Protein AF-A0A366QPW4-F1 (afdb_monomer_lite)

Sequence (186 aa):
MENMDILLQHPFNLAENKNEKSDTNKAWAERYKTITDGQLNIHTTPLPDGTIDPDCWSAFVPEDRDDVWRRGEQSVHPNARSKWVLANEDDVTTWFQVEIVAPVFSKFRRFGSVHHLGKSPPDRGGVIVDSRIRWGTRTIAIGEFKRNIFKPKTWIGKRLYKDKEQQRLSREIRGQEIFFVVCTVC

pLDDT: mean 80.57, std 11.76, range [36.94, 92.62]

Structure (mmCIF, N/CA/C/O backbone):
data_AF-A0A366QPW4-F1
#
_entry.id   AF-A0A366QPW4-F1
#
loop_
_atom_site.group_PDB
_atom_site.id
_atom_site.type_symbol
_atom_site.label_atom_id
_atom_site.label_alt_id
_atom_site.label_comp_id
_atom_site.label_asym_id
_atom_site.label_entity_id
_atom_site.label_seq_id
_atom_site.pdbx_PDB_ins_code
_atom_site.Cartn_x
_atom_site.Cartn_y
_atom_site.Cartn_z
_atom_site.occupancy
_atom_site.B_iso_or_equiv
_atom_site.auth_seq_id
_atom_site.auth_comp_id
_atom_site.auth_asym_id
_atom_site.auth_atom_id
_atom_site.pdbx_PDB_model_num
ATOM 1 N N . MET A 1 1 ? 29.515 5.378 -11.827 1.00 41.59 1 MET A N 1
ATOM 2 C CA . MET A 1 1 ? 28.310 5.756 -11.065 1.00 41.59 1 MET A CA 1
ATOM 3 C C . MET A 1 1 ? 27.491 4.496 -10.925 1.00 41.59 1 MET A C 1
ATOM 5 O O . MET A 1 1 ? 27.041 3.989 -11.945 1.00 41.59 1 MET A O 1
ATOM 9 N N . GLU A 1 2 ? 27.407 3.929 -9.722 1.00 46.88 2 GLU A N 1
ATOM 10 C CA . GLU A 1 2 ? 26.425 2.875 -9.455 1.00 46.88 2 GLU A CA 1
ATOM 11 C C . GLU A 1 2 ? 25.047 3.456 -9.756 1.00 46.88 2 GLU A C 1
ATOM 13 O O . GLU A 1 2 ? 24.658 4.483 -9.200 1.00 46.88 2 GLU A O 1
ATOM 18 N N . ASN A 1 3 ? 24.361 2.862 -10.725 1.00 57.59 3 ASN A N 1
ATOM 19 C CA . ASN A 1 3 ? 23.019 3.272 -11.086 1.00 57.59 3 ASN A CA 1
ATOM 20 C C . ASN A 1 3 ? 22.109 2.772 -9.959 1.00 57.59 3 ASN A C 1
ATOM 22 O O . ASN A 1 3 ? 21.818 1.580 -9.884 1.00 57.59 3 ASN A O 1
ATOM 26 N N . MET A 1 4 ? 21.776 3.654 -9.018 1.00 66.00 4 MET A N 1
ATOM 27 C CA . MET A 1 4 ? 20.947 3.330 -7.860 1.00 66.00 4 MET A CA 1
ATOM 28 C C . MET A 1 4 ? 19.602 2.770 -8.339 1.00 66.00 4 MET A C 1
ATOM 30 O O . MET A 1 4 ? 18.944 3.400 -9.170 1.00 66.00 4 MET A O 1
ATOM 34 N N . ASP A 1 5 ? 19.202 1.590 -7.848 1.00 82.12 5 ASP A N 1
ATOM 35 C CA . ASP A 1 5 ? 17.932 0.968 -8.245 1.00 82.12 5 ASP A CA 1
ATOM 36 C C . ASP A 1 5 ? 16.782 1.937 -7.952 1.00 82.12 5 ASP A C 1
ATOM 38 O O . ASP A 1 5 ? 16.665 2.476 -6.851 1.00 82.12 5 ASP A O 1
ATOM 42 N N . ILE A 1 6 ? 15.937 2.177 -8.952 1.00 87.88 6 ILE A N 1
ATOM 43 C CA . ILE A 1 6 ? 14.825 3.127 -8.864 1.00 87.88 6 ILE A CA 1
ATOM 44 C C . ILE A 1 6 ? 13.793 2.681 -7.822 1.00 87.88 6 ILE A C 1
ATOM 46 O O . ILE A 1 6 ? 13.034 3.507 -7.332 1.00 87.88 6 ILE A O 1
ATOM 50 N N . LEU A 1 7 ? 13.780 1.392 -7.455 1.00 85.69 7 LEU A N 1
ATOM 51 C CA . LEU A 1 7 ? 12.940 0.882 -6.368 1.00 85.69 7 LEU A CA 1
ATOM 52 C C . LEU A 1 7 ? 13.360 1.399 -4.985 1.00 85.69 7 LEU A C 1
ATOM 54 O O . LEU A 1 7 ? 12.575 1.315 -4.047 1.00 85.69 7 LEU A O 1
ATOM 58 N N . LEU A 1 8 ? 14.578 1.932 -4.853 1.00 83.62 8 LEU A N 1
ATOM 59 C CA . LEU A 1 8 ? 15.086 2.555 -3.626 1.00 83.62 8 LEU A CA 1
ATOM 60 C C . LEU A 1 8 ? 14.897 4.080 -3.630 1.00 83.62 8 LEU A C 1
ATOM 62 O O . LEU A 1 8 ? 15.435 4.776 -2.773 1.00 83.62 8 LEU A O 1
ATOM 66 N N . GLN A 1 9 ? 14.169 4.610 -4.613 1.00 84.94 9 GLN A N 1
ATOM 67 C CA . GLN A 1 9 ? 13.926 6.036 -4.784 1.00 84.94 9 GLN A CA 1
ATOM 68 C C . GLN A 1 9 ? 12.459 6.370 -4.521 1.00 84.94 9 GLN A C 1
ATOM 70 O O . GLN A 1 9 ? 11.580 5.508 -4.528 1.00 84.94 9 GLN A O 1
ATOM 75 N N . HIS A 1 10 ? 12.188 7.656 -4.311 1.00 84.56 10 HIS A N 1
ATOM 76 C CA . HIS A 1 10 ? 10.819 8.153 -4.315 1.00 84.56 10 HIS A CA 1
ATOM 77 C C . HIS A 1 10 ? 10.161 7.965 -5.697 1.00 84.56 10 HIS A C 1
ATOM 79 O O . HIS A 1 10 ? 10.869 7.873 -6.706 1.00 84.56 10 HIS A O 1
ATOM 85 N N . PRO A 1 11 ? 8.813 7.945 -5.753 1.00 88.31 11 PRO A N 1
ATOM 86 C CA . PRO A 1 11 ? 8.050 7.980 -6.999 1.00 88.31 11 PRO A CA 1
ATOM 87 C C . PRO A 1 11 ? 8.609 8.989 -8.004 1.00 88.31 11 PRO A C 1
ATOM 89 O O . PRO A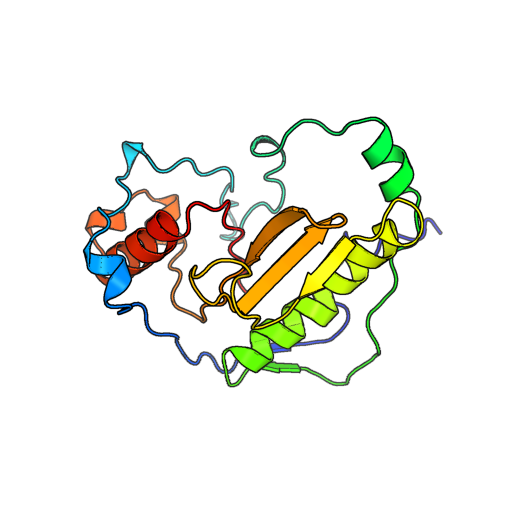 1 11 ? 9.009 10.092 -7.628 1.00 88.31 11 PRO A O 1
ATOM 92 N N . PHE A 1 12 ? 8.626 8.613 -9.284 1.00 90.94 12 PHE A N 1
ATOM 93 C CA . PHE A 1 12 ? 9.305 9.387 -10.323 1.00 90.94 12 PHE A CA 1
ATOM 94 C C . PHE A 1 12 ? 8.607 10.720 -10.599 1.00 90.94 12 PHE A C 1
ATOM 96 O O . PHE A 1 12 ? 9.263 11.732 -10.841 1.00 90.94 12 PHE A O 1
ATOM 103 N N . ASN A 1 13 ? 7.274 10.729 -10.545 1.00 92.12 13 ASN A N 1
ATOM 104 C CA . ASN A 1 13 ? 6.475 11.928 -10.754 1.00 92.12 13 ASN A CA 1
ATOM 105 C C . ASN A 1 13 ? 5.885 12.460 -9.439 1.00 92.12 13 ASN A C 1
ATOM 107 O O . ASN A 1 13 ? 5.443 11.699 -8.577 1.00 92.12 13 ASN A O 1
ATOM 111 N N . LEU A 1 14 ? 5.792 13.791 -9.328 1.00 90.69 14 LEU A N 1
ATOM 112 C CA . LEU A 1 14 ? 5.162 14.467 -8.189 1.00 90.69 14 LEU A CA 1
ATOM 113 C C . LEU A 1 14 ? 3.676 14.109 -8.069 1.00 90.69 14 LEU A C 1
ATOM 115 O O . LEU A 1 14 ? 2.982 13.965 -9.079 1.00 90.69 14 LEU A O 1
ATOM 119 N N . ALA A 1 15 ? 3.168 14.055 -6.839 1.00 90.25 15 ALA A N 1
ATOM 120 C CA . ALA A 1 15 ? 1.758 13.828 -6.552 1.00 90.25 15 ALA A CA 1
ATOM 121 C C . ALA A 1 15 ? 1.187 14.919 -5.638 1.00 90.25 15 ALA A C 1
ATOM 123 O O . ALA A 1 15 ? 1.787 15.287 -4.635 1.00 90.25 15 ALA A O 1
ATOM 124 N N . GLU A 1 16 ? 0.009 15.430 -5.990 1.00 90.75 16 GLU A N 1
ATOM 125 C CA . GLU A 1 16 ? -0.757 16.393 -5.202 1.00 90.75 16 GLU A CA 1
ATOM 126 C C . GLU A 1 16 ? -2.002 15.698 -4.631 1.00 90.75 16 GLU A C 1
ATOM 128 O O . GLU A 1 16 ? -2.954 15.408 -5.364 1.00 90.75 16 GLU A O 1
ATOM 133 N N . ASN A 1 17 ? -2.012 15.424 -3.323 1.00 85.94 17 ASN A N 1
ATOM 134 C CA . ASN A 1 17 ? -3.162 14.830 -2.639 1.00 85.94 17 ASN A CA 1
ATOM 135 C C . ASN A 1 17 ? -4.197 15.906 -2.281 1.00 85.94 17 ASN A C 1
ATOM 137 O O . ASN A 1 17 ? -3.908 16.838 -1.533 1.00 85.94 17 ASN A O 1
ATOM 141 N N . LYS A 1 18 ? -5.434 15.765 -2.777 1.00 86.94 18 LYS A N 1
ATOM 142 C CA . LYS A 1 18 ? -6.536 16.694 -2.459 1.00 86.94 18 LYS A CA 1
ATOM 143 C C . LYS A 1 18 ? -7.162 16.488 -1.076 1.00 86.94 18 LYS A C 1
ATOM 145 O O . LYS A 1 18 ? -8.110 17.183 -0.743 1.00 86.94 18 LYS A O 1
ATOM 150 N N . ASN A 1 19 ? -6.640 15.565 -0.268 1.00 82.44 19 ASN A N 1
ATOM 151 C CA . ASN A 1 19 ? -7.078 15.290 1.107 1.00 82.44 19 ASN A CA 1
ATOM 152 C C . ASN A 1 19 ? -8.536 14.819 1.265 1.00 82.44 19 ASN A C 1
ATOM 154 O O . ASN A 1 19 ? -9.023 14.688 2.386 1.00 82.44 19 ASN A O 1
ATOM 158 N N . GLU A 1 20 ? -9.211 14.482 0.165 1.00 82.88 20 GLU A N 1
ATOM 159 C CA . GLU A 1 20 ? -10.533 13.854 0.190 1.00 82.88 20 GLU A CA 1
ATOM 160 C C . GLU A 1 20 ? -10.472 12.488 0.882 1.00 82.88 20 GLU A C 1
ATOM 162 O O . GLU A 1 20 ? -9.500 11.737 0.732 1.00 82.88 20 GLU A O 1
ATOM 167 N N . LYS A 1 21 ? -11.511 12.158 1.647 1.00 84.81 21 LYS A N 1
ATOM 168 C CA . LYS A 1 21 ? -11.521 10.997 2.538 1.00 84.81 21 LYS A CA 1
ATOM 169 C C . LYS A 1 21 ? -12.495 9.926 2.061 1.00 84.81 21 LYS A C 1
ATOM 171 O O . LYS A 1 21 ? -13.649 10.217 1.765 1.00 84.81 21 LYS A O 1
ATOM 176 N N . SER A 1 22 ? -12.030 8.682 2.047 1.00 84.06 22 SER A N 1
ATOM 177 C CA . SER A 1 22 ? -12.860 7.509 1.769 1.00 84.06 22 SER A CA 1
ATOM 178 C C . SER A 1 22 ? -13.757 7.142 2.948 1.00 84.06 22 SER A C 1
ATOM 180 O O . SER A 1 22 ? -13.412 7.394 4.102 1.00 84.06 22 SER A O 1
ATOM 182 N N . ASP A 1 23 ? -14.867 6.461 2.666 1.00 82.12 23 ASP A N 1
ATOM 183 C CA . ASP A 1 23 ? -15.733 5.868 3.692 1.00 82.12 23 ASP A CA 1
ATOM 184 C C . ASP A 1 23 ? -15.353 4.399 3.983 1.00 82.12 23 ASP A C 1
ATOM 186 O O . ASP A 1 23 ? -14.738 3.711 3.156 1.00 82.12 23 ASP A O 1
ATOM 190 N N . THR A 1 24 ? -15.734 3.919 5.169 1.00 80.56 24 THR A N 1
ATOM 191 C CA . THR A 1 24 ? -15.504 2.555 5.679 1.00 80.56 24 THR A CA 1
ATOM 192 C C . THR A 1 24 ? -16.777 1.908 6.249 1.00 80.56 24 THR A C 1
ATOM 194 O O . THR A 1 24 ? -16.807 1.297 7.317 1.00 80.56 24 THR A O 1
ATOM 197 N N . ASN A 1 25 ? -17.900 2.076 5.568 1.00 80.25 25 ASN A N 1
ATOM 198 C CA . ASN A 1 25 ? -19.211 1.592 6.006 1.00 80.25 25 ASN A CA 1
ATOM 199 C C . ASN A 1 25 ? -19.727 0.417 5.166 1.00 80.25 25 ASN A C 1
ATOM 201 O O . ASN A 1 25 ? -20.938 0.257 5.006 1.00 80.25 25 ASN A O 1
ATOM 205 N N . LYS A 1 26 ? -18.836 -0.420 4.619 1.00 82.44 26 LYS A N 1
ATOM 206 C CA . LYS A 1 26 ? -19.273 -1.548 3.788 1.00 82.44 26 LYS A CA 1
ATOM 207 C C . LYS A 1 26 ? -20.137 -2.511 4.613 1.00 82.44 26 LYS A C 1
ATOM 209 O O . LYS A 1 26 ? -19.643 -3.152 5.536 1.00 82.44 26 LYS A O 1
ATOM 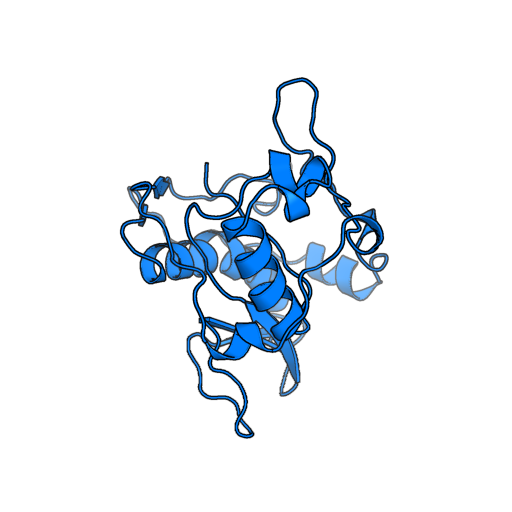214 N N . ALA A 1 27 ? -21.408 -2.669 4.237 1.00 85.25 27 ALA A N 1
ATOM 215 C CA . ALA A 1 27 ? -22.376 -3.486 4.981 1.00 85.25 27 ALA A CA 1
ATOM 216 C C . ALA A 1 27 ? -21.912 -4.941 5.183 1.00 85.25 27 ALA A C 1
ATOM 218 O O . ALA A 1 27 ? -22.101 -5.529 6.245 1.00 85.25 27 ALA A O 1
ATOM 219 N N . TRP A 1 28 ? -21.226 -5.520 4.191 1.00 83.69 28 TRP A N 1
ATOM 220 C CA . TRP A 1 28 ? -20.687 -6.876 4.309 1.00 83.69 28 TRP A CA 1
ATOM 221 C C . TRP A 1 28 ? -19.633 -7.004 5.417 1.00 83.69 28 TRP A C 1
ATOM 223 O O . TRP A 1 28 ? -19.449 -8.099 5.948 1.00 83.69 28 TRP A O 1
ATOM 233 N N . ALA A 1 29 ? -18.944 -5.916 5.777 1.00 86.62 29 ALA A N 1
ATOM 234 C CA . ALA A 1 29 ? -17.878 -5.926 6.770 1.00 86.62 29 ALA A CA 1
ATOM 235 C C . ALA A 1 29 ? -18.416 -6.005 8.207 1.00 86.62 29 ALA A C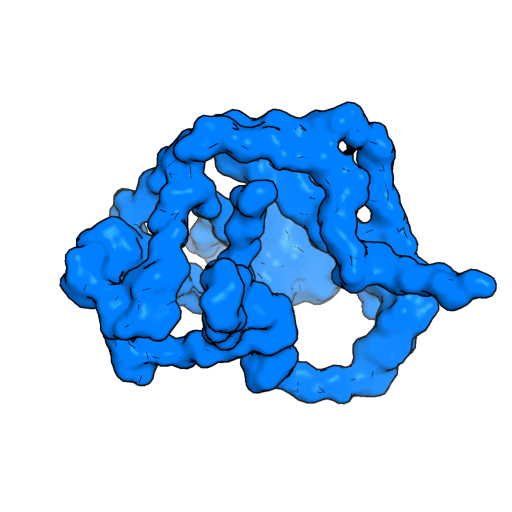 1
ATOM 237 O O . ALA A 1 29 ? -17.694 -6.411 9.116 1.00 86.62 29 ALA A O 1
ATOM 238 N N . GLU A 1 30 ? -19.694 -5.683 8.431 1.00 87.56 30 GLU A N 1
ATOM 239 C CA . GLU A 1 30 ? -20.304 -5.674 9.767 1.00 87.56 30 GLU A CA 1
ATOM 240 C C . GLU A 1 30 ? -20.322 -7.051 10.437 1.00 87.56 30 GLU A C 1
ATOM 242 O O . GLU A 1 30 ? -20.255 -7.137 11.663 1.00 87.56 30 GLU A O 1
ATOM 247 N N . ARG A 1 31 ? -20.336 -8.130 9.642 1.00 88.44 31 ARG A N 1
ATOM 248 C CA . ARG A 1 31 ? -20.279 -9.512 10.143 1.00 88.44 31 ARG A CA 1
ATOM 249 C C . ARG A 1 31 ? -18.926 -9.883 10.759 1.00 88.44 31 ARG A C 1
ATOM 251 O O . ARG A 1 31 ? -18.836 -10.875 11.480 1.00 88.44 31 ARG A O 1
ATOM 258 N N . TYR A 1 32 ? -17.867 -9.126 10.467 1.00 89.69 32 TYR A N 1
ATOM 259 C CA . TYR A 1 32 ? -16.525 -9.401 10.973 1.00 89.69 32 TYR A CA 1
ATOM 260 C C . TYR A 1 32 ? -16.278 -8.687 12.302 1.00 89.69 32 TYR A C 1
ATOM 262 O O . TYR A 1 32 ? -16.679 -7.546 12.522 1.00 89.69 32 TYR A O 1
ATOM 270 N N . LYS A 1 33 ? -15.562 -9.362 13.207 1.00 91.44 33 LYS A N 1
ATOM 271 C CA . LYS A 1 33 ? -15.127 -8.766 14.474 1.00 91.44 33 LYS A CA 1
ATOM 272 C C . LYS A 1 33 ? -13.955 -7.819 14.234 1.00 91.44 33 LYS A C 1
ATOM 274 O O . LYS A 1 33 ? -13.018 -8.169 13.521 1.00 91.44 33 LYS A O 1
ATOM 279 N N . THR A 1 34 ? -13.976 -6.668 14.899 1.00 90.62 34 THR A N 1
ATOM 280 C CA . THR A 1 34 ? -12.840 -5.738 14.974 1.00 90.62 34 THR A CA 1
ATOM 281 C C . THR A 1 34 ? -11.552 -6.485 15.357 1.00 90.62 34 THR A C 1
ATOM 283 O O . THR A 1 34 ? -11.593 -7.389 16.197 1.00 90.62 34 THR A O 1
ATOM 286 N N . ILE A 1 35 ? -10.419 -6.125 14.747 1.00 89.31 35 ILE A N 1
ATOM 287 C CA . ILE A 1 35 ? -9.100 -6.654 15.135 1.00 89.31 35 ILE A CA 1
ATOM 288 C C . ILE A 1 35 ? -8.765 -6.139 16.538 1.00 89.31 35 ILE A C 1
ATOM 290 O O . ILE A 1 35 ? -8.856 -4.939 16.797 1.00 89.31 35 ILE A O 1
ATOM 294 N N . THR A 1 36 ? -8.414 -7.037 17.458 1.00 87.69 36 THR A N 1
ATOM 295 C CA . THR A 1 36 ? -8.050 -6.640 18.824 1.00 87.69 36 THR A CA 1
ATOM 296 C C . THR A 1 36 ? -6.582 -6.231 18.913 1.00 87.69 36 THR A C 1
ATOM 298 O O . THR A 1 36 ? -5.754 -6.652 18.109 1.00 87.69 36 THR A O 1
ATOM 301 N N . ASP A 1 37 ? -6.233 -5.455 19.938 1.00 83.94 37 ASP A N 1
ATOM 302 C CA . ASP A 1 37 ? -4.856 -4.991 20.164 1.00 83.94 37 ASP A CA 1
ATOM 303 C C . ASP A 1 37 ? -3.849 -6.153 20.309 1.00 83.94 37 ASP A C 1
ATOM 305 O O . ASP A 1 37 ? -2.698 -6.049 19.880 1.00 83.94 37 ASP A O 1
ATOM 309 N N . GLY A 1 38 ? -4.291 -7.286 20.871 1.00 83.00 38 GLY A N 1
ATOM 310 C CA . GLY A 1 38 ? -3.489 -8.510 20.989 1.00 83.00 38 GLY A CA 1
ATOM 311 C C . GLY A 1 38 ? -3.323 -9.288 19.678 1.00 83.00 38 GLY A C 1
ATOM 312 O O . GLY A 1 38 ? -2.414 -10.099 19.572 1.00 83.00 38 GLY A O 1
ATOM 313 N N . GLN A 1 39 ? -4.177 -9.041 18.681 1.00 85.62 39 GLN A N 1
ATOM 314 C CA . GLN A 1 39 ? -4.074 -9.629 17.338 1.00 85.62 39 GLN A CA 1
ATOM 315 C C . GLN A 1 39 ? -3.230 -8.774 16.388 1.00 85.62 39 GLN A C 1
ATOM 317 O O . GLN A 1 39 ? -2.868 -9.232 15.308 1.00 85.62 39 GLN A O 1
ATOM 322 N N . LEU A 1 40 ? -2.948 -7.525 16.763 1.00 82.75 40 LEU A N 1
ATOM 323 C CA . LEU A 1 40 ? -2.239 -6.588 15.912 1.00 82.75 40 LEU A CA 1
ATOM 324 C C . LEU A 1 40 ? -0.721 -6.786 16.032 1.00 82.75 40 LEU A C 1
ATOM 326 O O . LEU A 1 40 ? -0.102 -6.396 17.030 1.00 82.75 40 LEU A O 1
ATOM 330 N N . ASN A 1 41 ? -0.133 -7.361 14.985 1.00 80.12 41 ASN A N 1
ATOM 331 C CA . ASN A 1 41 ? 1.312 -7.463 14.798 1.00 80.12 41 ASN A CA 1
ATOM 332 C C . ASN A 1 41 ? 1.773 -6.328 13.884 1.00 80.12 41 ASN A C 1
ATOM 334 O O . ASN A 1 41 ? 1.326 -6.219 12.746 1.00 80.12 41 ASN A O 1
ATOM 338 N N . ILE A 1 42 ? 2.626 -5.453 14.413 1.00 79.00 42 ILE A N 1
ATOM 339 C CA . ILE A 1 42 ? 3.098 -4.248 13.729 1.00 79.00 42 ILE A CA 1
ATOM 340 C C . ILE A 1 42 ? 4.594 -4.408 13.528 1.00 79.00 42 ILE A C 1
ATOM 342 O O . ILE A 1 42 ? 5.325 -4.544 14.504 1.00 79.00 42 ILE A O 1
ATOM 346 N N . HIS A 1 43 ? 5.021 -4.398 12.269 1.00 77.69 43 HIS A N 1
ATOM 347 C CA . HIS A 1 43 ? 6.424 -4.550 11.874 1.00 77.69 43 HIS A CA 1
ATOM 348 C C . HIS A 1 43 ? 7.055 -3.230 11.412 1.00 77.69 43 HIS A C 1
ATOM 350 O O . HIS A 1 43 ? 8.210 -3.209 11.013 1.00 77.69 43 HIS A O 1
ATOM 356 N N . THR A 1 44 ? 6.299 -2.131 11.464 1.00 74.62 44 THR A N 1
ATOM 357 C CA . THR A 1 44 ? 6.770 -0.778 11.155 1.00 74.62 44 THR A CA 1
ATOM 358 C C . THR A 1 44 ? 7.175 -0.056 12.433 1.00 74.62 44 THR A C 1
ATOM 360 O O . THR A 1 44 ? 6.370 0.029 13.370 1.00 74.62 44 THR A O 1
ATOM 363 N N . THR A 1 45 ? 8.371 0.525 12.449 1.00 74.75 45 THR A N 1
ATOM 364 C CA . THR A 1 45 ? 8.891 1.259 13.608 1.00 74.75 45 THR A CA 1
ATOM 365 C C . THR A 1 45 ? 8.760 2.765 13.374 1.00 74.75 45 THR A C 1
ATOM 367 O O . THR A 1 45 ? 9.276 3.263 12.378 1.00 74.75 45 THR A O 1
ATOM 370 N N . PRO A 1 46 ? 8.078 3.533 14.241 1.00 77.00 46 PRO A N 1
ATOM 371 C CA . PRO A 1 46 ? 8.132 4.988 14.160 1.00 77.00 46 PRO A CA 1
ATOM 372 C C . PRO A 1 46 ? 9.529 5.481 14.565 1.00 77.00 46 PRO A C 1
ATOM 374 O O . PRO A 1 46 ? 10.049 5.091 15.613 1.00 77.00 46 PRO A O 1
ATOM 377 N N . LEU A 1 47 ? 10.117 6.355 13.756 1.00 79.94 47 LEU A N 1
ATOM 378 C CA . LEU A 1 47 ? 11.390 7.007 14.037 1.00 79.94 47 LEU A CA 1
ATOM 379 C C . LEU A 1 47 ? 11.191 8.233 14.954 1.00 79.94 47 LEU A C 1
ATOM 381 O O . LEU A 1 47 ? 10.082 8.775 15.040 1.00 79.94 47 LEU A O 1
ATOM 385 N N . PRO A 1 48 ? 12.240 8.691 15.671 1.00 78.38 48 PRO A N 1
ATOM 386 C CA . PRO A 1 48 ? 12.135 9.806 16.620 1.00 78.38 48 PRO A CA 1
ATOM 387 C C . PRO A 1 48 ? 11.659 11.132 16.010 1.00 78.38 48 PRO A C 1
ATOM 389 O O . PRO A 1 48 ? 11.070 11.952 16.711 1.00 78.38 48 PRO A O 1
ATOM 392 N N . ASP A 1 49 ? 11.894 11.340 14.715 1.00 80.81 49 ASP A N 1
ATOM 393 C CA . ASP A 1 49 ? 11.448 12.511 13.950 1.00 80.81 49 ASP A CA 1
ATOM 394 C C . ASP A 1 49 ? 9.969 12.434 13.518 1.00 80.81 49 ASP A C 1
ATOM 396 O O . ASP A 1 49 ? 9.445 13.360 12.899 1.00 80.81 49 ASP A O 1
ATOM 400 N N . GLY A 1 50 ? 9.274 11.348 13.870 1.00 68.19 50 GLY A N 1
ATOM 401 C CA . GLY A 1 50 ? 7.878 11.105 13.524 1.00 68.19 50 GLY A CA 1
ATOM 402 C C . GLY A 1 50 ? 7.670 10.447 12.160 1.00 68.19 50 GLY A C 1
ATOM 403 O O . GLY A 1 50 ? 6.516 10.202 11.797 1.00 68.19 50 GLY A O 1
ATOM 404 N N . THR A 1 51 ? 8.741 10.138 11.424 1.00 73.19 51 THR A N 1
ATOM 405 C CA . THR A 1 51 ? 8.668 9.315 10.211 1.00 73.19 51 THR A CA 1
ATOM 406 C C . THR A 1 51 ? 8.491 7.835 10.564 1.00 73.19 51 THR A C 1
ATOM 408 O O . THR A 1 51 ? 8.535 7.442 11.732 1.00 73.19 51 THR A O 1
ATOM 411 N N . ILE A 1 52 ? 8.197 7.001 9.568 1.00 71.00 52 ILE A N 1
ATOM 412 C CA . ILE A 1 52 ? 8.071 5.550 9.740 1.00 71.00 52 ILE A CA 1
ATOM 413 C C . ILE A 1 52 ? 9.269 4.911 9.051 1.00 71.00 52 ILE A C 1
ATOM 415 O O . ILE A 1 52 ? 9.534 5.223 7.892 1.00 71.00 52 ILE A O 1
ATOM 419 N N . ASP A 1 53 ? 9.962 4.026 9.762 1.00 72.12 53 ASP A N 1
ATOM 420 C CA . ASP A 1 53 ? 11.030 3.207 9.205 1.00 72.12 53 ASP A CA 1
ATOM 421 C C . ASP A 1 53 ? 10.473 2.375 8.035 1.00 72.12 53 ASP A C 1
ATOM 423 O O . ASP A 1 53 ? 9.526 1.600 8.240 1.00 72.12 53 ASP A O 1
ATOM 427 N N . PRO A 1 54 ? 10.990 2.563 6.806 1.00 61.94 54 PRO A N 1
ATOM 428 C CA . PRO A 1 54 ? 10.533 1.817 5.642 1.00 61.94 54 PRO A CA 1
ATOM 429 C C . PRO A 1 54 ? 10.938 0.337 5.693 1.00 61.94 54 PRO A C 1
ATOM 431 O O . PRO A 1 54 ? 10.347 -0.471 4.973 1.00 61.94 54 PRO A O 1
ATOM 434 N N . ASP A 1 55 ? 11.915 -0.037 6.525 1.00 64.38 55 ASP A N 1
ATOM 435 C CA . ASP A 1 55 ? 12.362 -1.418 6.658 1.00 64.38 55 ASP A CA 1
ATOM 436 C C . ASP A 1 55 ? 11.426 -2.216 7.580 1.00 64.38 55 ASP A C 1
ATOM 438 O O . ASP A 1 55 ? 11.495 -2.180 8.810 1.00 64.38 55 ASP A O 1
ATOM 442 N N . CYS A 1 56 ? 10.528 -2.976 6.955 1.00 65.12 56 CYS A N 1
ATOM 443 C CA . CYS A 1 56 ? 9.675 -3.954 7.623 1.00 65.12 56 CYS A CA 1
ATOM 444 C C . CYS A 1 56 ? 9.919 -5.384 7.107 1.00 65.12 56 CYS A C 1
ATOM 446 O O . CYS A 1 56 ? 9.017 -6.228 7.153 1.00 65.12 56 CYS A O 1
ATOM 448 N N . TRP A 1 57 ? 11.146 -5.689 6.656 1.00 68.38 57 TRP A N 1
ATOM 449 C CA . TRP A 1 57 ? 11.478 -6.969 6.006 1.00 68.38 57 TRP A CA 1
ATOM 450 C C . TRP A 1 57 ? 11.248 -8.189 6.902 1.00 68.38 57 TRP A C 1
ATOM 452 O O . TRP A 1 57 ? 10.962 -9.273 6.402 1.00 68.38 57 TRP A O 1
ATOM 462 N N . SER A 1 58 ? 11.278 -8.011 8.228 1.00 72.38 58 SER A N 1
ATOM 463 C CA . SER A 1 58 ? 11.009 -9.084 9.201 1.00 72.38 58 SER A CA 1
ATOM 464 C C . SER A 1 58 ? 9.616 -9.718 9.087 1.00 72.38 58 SER A C 1
ATOM 466 O O . SER A 1 58 ? 9.408 -10.818 9.596 1.00 72.38 58 SER A O 1
ATOM 468 N N . ALA A 1 59 ? 8.656 -9.037 8.451 1.00 74.12 59 ALA A N 1
ATOM 469 C CA . ALA A 1 59 ? 7.315 -9.568 8.212 1.00 74.12 59 ALA A CA 1
ATOM 470 C C . ALA A 1 59 ? 7.252 -10.542 7.024 1.00 74.12 59 ALA A C 1
ATOM 472 O O . ALA A 1 59 ? 6.276 -11.282 6.889 1.00 74.12 59 ALA A O 1
ATOM 473 N N . PHE A 1 60 ? 8.259 -10.518 6.149 1.00 76.69 60 PHE A N 1
ATOM 474 C CA . PHE A 1 60 ? 8.289 -11.299 4.921 1.00 76.69 60 PHE A CA 1
ATOM 475 C C . PHE A 1 60 ? 9.118 -12.571 5.093 1.00 76.69 60 PHE A C 1
ATOM 477 O O . PHE A 1 60 ? 9.960 -12.692 5.984 1.00 76.69 60 PHE A O 1
ATOM 484 N N . VAL A 1 61 ? 8.859 -13.550 4.225 1.00 81.31 61 VAL A N 1
ATOM 485 C CA . VAL A 1 61 ? 9.732 -14.720 4.121 1.00 81.31 61 VAL A CA 1
ATOM 486 C C . VAL A 1 61 ? 11.132 -14.272 3.681 1.00 81.31 61 VAL A C 1
ATOM 488 O O . VAL A 1 61 ? 11.231 -13.323 2.899 1.00 81.31 61 VAL A O 1
ATOM 491 N N . PRO A 1 62 ? 12.207 -14.924 4.165 1.00 83.00 62 PRO A N 1
ATOM 492 C CA . PRO A 1 62 ? 13.549 -14.640 3.683 1.00 83.00 62 PRO A CA 1
ATOM 493 C C . PRO A 1 62 ? 13.623 -14.798 2.170 1.00 83.00 62 PRO A C 1
ATOM 495 O O . PRO A 1 62 ? 12.980 -15.682 1.602 1.00 83.00 62 PRO A O 1
ATOM 498 N N . GLU A 1 63 ? 14.440 -13.959 1.550 1.00 81.31 63 GLU A N 1
ATOM 499 C CA . GLU A 1 63 ? 14.670 -14.005 0.114 1.00 81.31 63 GLU A CA 1
ATOM 500 C C . GLU A 1 63 ? 15.203 -15.374 -0.316 1.00 81.31 63 GLU A C 1
ATOM 502 O O . GLU A 1 63 ? 16.071 -15.963 0.342 1.00 81.31 63 GLU A O 1
ATOM 507 N N . ASP A 1 64 ? 14.707 -15.861 -1.447 1.00 85.38 64 ASP A N 1
ATOM 508 C CA . ASP A 1 64 ? 15.200 -17.082 -2.064 1.00 85.38 64 ASP A CA 1
ATOM 509 C C . ASP A 1 64 ? 16.166 -16.793 -3.229 1.00 85.38 64 ASP A C 1
ATOM 511 O O . ASP A 1 64 ? 16.572 -15.659 -3.502 1.00 85.38 64 ASP A O 1
ATOM 515 N N . ARG A 1 65 ? 16.610 -17.855 -3.912 1.00 84.81 65 ARG A N 1
ATOM 516 C CA . ARG A 1 65 ? 17.536 -17.726 -5.047 1.00 84.81 65 ARG A CA 1
ATOM 517 C C . ARG A 1 65 ? 16.900 -17.050 -6.261 1.00 84.81 65 ARG A C 1
ATOM 519 O O . ARG A 1 65 ? 17.621 -16.383 -7.003 1.00 84.81 65 ARG A O 1
ATOM 526 N N . ASP A 1 66 ? 15.598 -17.217 -6.469 1.00 82.69 66 ASP A N 1
ATOM 527 C CA . ASP A 1 66 ? 14.900 -16.597 -7.591 1.00 82.69 66 ASP A CA 1
ATOM 528 C C . ASP A 1 66 ? 14.807 -15.079 -7.385 1.00 82.69 66 ASP A C 1
ATOM 530 O O . ASP A 1 66 ? 14.918 -14.314 -8.347 1.00 82.69 66 ASP A O 1
ATOM 534 N N . ASP A 1 67 ? 14.666 -14.624 -6.138 1.00 84.31 67 ASP A N 1
ATOM 535 C CA . ASP A 1 67 ? 14.642 -13.197 -5.801 1.00 84.31 67 ASP A CA 1
ATOM 536 C C . ASP A 1 67 ? 15.952 -12.495 -6.166 1.00 84.31 67 ASP A C 1
ATOM 538 O O . ASP A 1 67 ? 15.927 -11.391 -6.716 1.00 84.31 67 ASP A O 1
ATOM 542 N N . VAL A 1 68 ? 17.098 -13.157 -5.968 1.00 83.56 68 VAL A N 1
ATOM 543 C CA . VAL A 1 68 ? 18.414 -12.637 -6.386 1.00 83.56 68 VAL A CA 1
ATOM 544 C C . VAL A 1 68 ? 18.446 -12.377 -7.892 1.00 83.56 68 VAL A C 1
ATOM 546 O O . VAL A 1 68 ? 18.952 -11.345 -8.338 1.00 83.56 68 VAL A O 1
ATOM 549 N N . TRP A 1 69 ? 17.889 -13.292 -8.689 1.00 84.12 69 TRP A N 1
ATOM 550 C CA . TRP A 1 69 ? 17.870 -13.159 -10.146 1.00 84.12 69 TRP A CA 1
ATOM 551 C C . TRP A 1 69 ? 16.938 -12.031 -10.585 1.00 84.12 69 TRP A C 1
ATOM 553 O O . TRP A 1 69 ? 17.309 -11.227 -11.438 1.00 84.12 69 TRP A O 1
ATOM 563 N N . ARG A 1 70 ? 15.765 -11.911 -9.952 1.00 83.69 70 ARG A N 1
ATOM 564 C CA . ARG A 1 70 ? 14.814 -10.820 -10.215 1.00 83.69 70 ARG A CA 1
ATOM 565 C C . ARG A 1 70 ? 15.382 -9.461 -9.824 1.00 83.69 70 ARG A C 1
ATOM 567 O O . ARG A 1 70 ? 15.189 -8.499 -10.559 1.00 83.69 70 ARG A O 1
ATOM 574 N N . ARG A 1 71 ? 16.117 -9.351 -8.712 1.00 80.69 71 ARG A N 1
ATOM 575 C CA . ARG A 1 71 ? 16.769 -8.088 -8.320 1.00 80.69 71 ARG A CA 1
ATOM 576 C C . ARG A 1 71 ? 17.764 -7.596 -9.364 1.00 80.69 71 ARG A C 1
ATOM 578 O O . ARG A 1 71 ? 17.835 -6.388 -9.574 1.00 80.69 71 ARG A O 1
ATOM 585 N N . GLY A 1 72 ? 18.464 -8.512 -10.034 1.00 83.69 72 GLY A N 1
ATOM 586 C CA . GLY A 1 72 ? 19.378 -8.195 -11.133 1.00 83.69 72 GLY A CA 1
ATOM 587 C C . GLY A 1 72 ? 18.695 -7.681 -12.406 1.00 83.69 72 GLY A C 1
ATOM 588 O O . GLY A 1 72 ? 19.373 -7.136 -13.275 1.00 83.69 72 GLY A O 1
ATOM 589 N N . GLU A 1 73 ? 17.373 -7.821 -12.531 1.00 87.75 73 GLU A N 1
ATOM 590 C CA . GLU A 1 73 ? 16.629 -7.293 -13.673 1.00 87.75 73 GLU A CA 1
ATOM 591 C C . GLU A 1 73 ? 16.406 -5.783 -13.572 1.00 87.75 73 GLU A C 1
ATOM 593 O O . GLU A 1 73 ? 16.313 -5.185 -12.493 1.00 87.75 73 GLU A O 1
ATOM 598 N N . GLN A 1 74 ? 16.288 -5.156 -14.740 1.00 88.12 74 GLN A N 1
ATOM 599 C CA . GLN A 1 74 ? 16.132 -3.715 -14.834 1.00 88.12 74 GLN A CA 1
ATOM 600 C C . GLN A 1 74 ? 14.727 -3.271 -14.405 1.00 88.12 74 GLN A C 1
ATOM 602 O O . GLN A 1 74 ? 13.701 -3.668 -14.969 1.00 88.12 74 GLN A O 1
ATOM 607 N N . SER A 1 75 ? 14.702 -2.360 -13.440 1.00 89.62 75 SER A N 1
ATOM 608 C CA . SER A 1 75 ? 13.529 -1.560 -13.108 1.00 89.62 75 SER A CA 1
ATOM 609 C C . SER A 1 75 ? 13.336 -0.466 -14.167 1.00 89.62 75 SER A C 1
ATOM 611 O O . SER A 1 75 ? 14.309 0.162 -14.591 1.00 89.62 75 SER A O 1
ATOM 613 N N . VAL A 1 76 ? 12.103 -0.219 -14.609 1.00 90.75 76 VAL A N 1
ATOM 614 C CA . VAL A 1 76 ? 11.801 0.795 -15.634 1.00 90.75 76 VAL A CA 1
ATOM 615 C C . VAL A 1 76 ? 11.016 1.942 -15.017 1.00 90.75 76 VAL A C 1
ATOM 617 O O . VAL A 1 76 ? 10.027 1.719 -14.321 1.00 90.75 76 VAL A O 1
ATOM 620 N N . HIS A 1 77 ? 11.451 3.173 -15.291 1.00 91.19 77 HIS A N 1
ATOM 621 C CA . HIS A 1 77 ? 10.736 4.358 -14.837 1.00 91.19 77 HIS A CA 1
ATOM 622 C C . HIS A 1 77 ? 9.354 4.476 -15.496 1.00 91.19 77 HIS A C 1
ATOM 624 O O . HIS A 1 77 ? 9.193 4.140 -16.674 1.00 91.19 77 HIS A O 1
ATOM 630 N N . PRO A 1 78 ? 8.366 5.024 -14.773 1.00 91.62 78 PRO A N 1
ATOM 631 C CA . PRO A 1 78 ? 7.113 5.457 -15.370 1.00 91.62 78 PRO A CA 1
ATOM 632 C C . PRO A 1 78 ? 7.334 6.560 -16.414 1.00 91.62 78 PRO A C 1
ATOM 634 O O . PRO A 1 78 ? 8.336 7.276 -16.394 1.00 91.62 78 PRO A O 1
ATOM 637 N N . ASN A 1 79 ? 6.354 6.754 -17.301 1.00 91.88 79 ASN A N 1
ATOM 638 C CA . ASN A 1 79 ? 6.375 7.887 -18.228 1.00 91.88 79 ASN A CA 1
ATOM 639 C C . ASN A 1 79 ? 6.414 9.213 -17.453 1.00 91.88 79 ASN A C 1
ATOM 641 O O . ASN A 1 79 ? 5.653 9.395 -16.500 1.00 91.88 79 ASN A O 1
ATOM 645 N N . ALA A 1 80 ? 7.255 10.147 -17.903 1.00 92.50 80 ALA A N 1
ATOM 646 C CA . ALA A 1 80 ? 7.365 11.471 -17.301 1.00 92.50 80 ALA A CA 1
ATOM 647 C C . ALA A 1 80 ? 6.036 12.240 -17.387 1.00 92.50 80 ALA A C 1
ATOM 649 O O . ALA A 1 80 ? 5.371 12.269 -18.427 1.00 92.50 80 ALA A O 1
ATOM 650 N N . ARG A 1 81 ? 5.659 12.876 -16.280 1.00 91.12 81 ARG A N 1
ATOM 651 C CA . ARG A 1 81 ? 4.451 13.687 -16.107 1.00 91.12 81 ARG A CA 1
ATOM 652 C C . ARG A 1 81 ? 4.806 14.919 -15.284 1.00 91.12 81 ARG A C 1
ATOM 654 O O . ARG A 1 81 ? 5.694 14.878 -14.443 1.00 91.12 81 ARG A O 1
ATOM 661 N N . SER A 1 82 ? 4.085 16.018 -15.494 1.00 88.94 82 SER A N 1
ATOM 662 C CA . SER A 1 82 ? 4.288 17.229 -14.689 1.00 88.94 82 SER A CA 1
ATOM 663 C C . SER A 1 82 ? 3.871 17.022 -13.231 1.00 88.94 82 SER A C 1
ATOM 665 O O . SER A 1 82 ? 4.594 17.426 -12.325 1.00 88.94 82 SER A O 1
ATOM 667 N N . LYS A 1 83 ? 2.705 16.400 -13.008 1.00 91.94 83 LYS A N 1
ATOM 668 C CA . LYS A 1 83 ? 2.202 15.986 -11.693 1.00 91.94 83 LYS A CA 1
ATOM 669 C C . LYS A 1 83 ? 0.998 15.050 -11.804 1.00 91.94 83 LYS A C 1
ATOM 671 O O . LYS A 1 83 ? 0.264 15.085 -12.793 1.00 91.94 83 LYS A O 1
ATOM 676 N N . TRP A 1 84 ? 0.752 14.291 -10.745 1.00 92.62 84 TRP A N 1
ATOM 677 C CA . TRP A 1 84 ? -0.511 13.617 -10.463 1.00 92.62 84 TRP A CA 1
ATOM 678 C C . TRP A 1 84 ? -1.401 14.498 -9.590 1.00 92.62 84 TRP A C 1
ATOM 680 O O . TRP A 1 84 ? -0.921 15.114 -8.641 1.00 92.62 84 TRP A O 1
ATOM 690 N N . VAL A 1 85 ? -2.699 14.544 -9.885 1.00 92.50 85 VAL A N 1
ATOM 691 C CA . VAL A 1 85 ? -3.698 15.194 -9.027 1.00 92.50 85 VAL A CA 1
ATOM 692 C C . VAL A 1 85 ? -4.617 14.107 -8.495 1.00 92.50 85 VAL A C 1
ATOM 694 O O . VAL A 1 85 ? -5.367 13.512 -9.259 1.00 92.50 85 VAL A O 1
ATOM 697 N N . LEU A 1 86 ? -4.529 13.829 -7.196 1.00 90.06 86 LEU A N 1
ATOM 698 C CA . LEU A 1 86 ? -5.250 12.730 -6.560 1.00 90.06 86 LEU A CA 1
ATOM 699 C C . LEU A 1 86 ? -6.548 13.272 -5.955 1.00 90.06 86 LEU A C 1
ATOM 701 O O . LEU A 1 86 ? -6.578 13.681 -4.789 1.00 90.06 86 LEU A O 1
ATOM 705 N N . ALA A 1 87 ? -7.607 13.341 -6.762 1.00 87.56 87 ALA A N 1
ATOM 706 C CA . ALA A 1 87 ? -8.902 13.906 -6.384 1.00 87.56 87 ALA A CA 1
ATOM 707 C C . ALA A 1 87 ? -9.913 12.835 -5.953 1.00 87.56 87 ALA A C 1
ATOM 709 O O . ALA A 1 87 ? -10.728 13.100 -5.072 1.00 87.56 87 ALA A O 1
ATOM 710 N N . ASN A 1 88 ? -9.821 11.615 -6.482 1.00 86.19 88 ASN A N 1
ATOM 711 C CA . ASN A 1 88 ? -10.678 10.472 -6.136 1.00 86.19 88 ASN A CA 1
ATOM 712 C C . ASN A 1 88 ? -9.854 9.182 -5.858 1.00 86.19 88 ASN A C 1
ATOM 714 O O . ASN A 1 88 ? -8.624 9.197 -5.894 1.00 86.19 88 ASN A O 1
ATOM 718 N N . GLU A 1 89 ? -10.517 8.076 -5.488 1.00 83.25 89 GLU A N 1
ATOM 719 C CA . GLU A 1 89 ? -9.860 6.773 -5.234 1.00 83.25 89 GLU A CA 1
ATOM 720 C C . GLU A 1 89 ? -9.229 6.157 -6.492 1.00 83.25 89 GLU A C 1
ATOM 722 O O . GLU A 1 89 ? -8.161 5.546 -6.404 1.00 83.25 89 GLU A O 1
ATOM 727 N N . ASP A 1 90 ? -9.840 6.349 -7.662 1.00 85.69 90 ASP A N 1
ATOM 728 C CA . ASP A 1 90 ? -9.326 5.826 -8.931 1.00 85.69 90 ASP A CA 1
ATOM 729 C C . ASP A 1 90 ? -8.029 6.543 -9.347 1.00 85.69 90 ASP A C 1
ATOM 731 O O . ASP A 1 90 ? -7.109 5.899 -9.860 1.00 85.69 90 ASP A O 1
ATOM 735 N N . ASP A 1 91 ? -7.891 7.842 -9.052 1.00 88.19 91 ASP A N 1
ATOM 736 C CA . ASP A 1 91 ? -6.653 8.598 -9.282 1.00 88.19 91 ASP A CA 1
ATOM 737 C C . ASP A 1 91 ? -5.499 8.027 -8.446 1.00 88.19 91 ASP A C 1
ATOM 739 O O . ASP A 1 91 ? -4.402 7.811 -8.961 1.00 88.19 91 ASP A O 1
ATOM 743 N N . VAL A 1 92 ? -5.749 7.744 -7.159 1.00 86.62 92 VAL A N 1
ATOM 744 C CA . VAL A 1 92 ? -4.760 7.141 -6.244 1.00 86.62 92 VAL A CA 1
ATOM 745 C C . VAL A 1 92 ? -4.386 5.739 -6.703 1.00 86.62 92 VAL A C 1
ATOM 747 O O . VAL A 1 92 ? -3.208 5.386 -6.725 1.00 86.62 92 VAL A O 1
ATOM 750 N N . THR A 1 93 ? -5.384 4.956 -7.103 1.00 85.75 93 THR A N 1
ATOM 751 C CA . THR A 1 93 ? -5.193 3.603 -7.628 1.00 85.75 93 THR A CA 1
ATOM 752 C C . THR A 1 93 ? -4.304 3.625 -8.870 1.00 85.75 93 THR A C 1
ATOM 754 O O . THR A 1 93 ? -3.334 2.873 -8.960 1.00 85.75 93 THR A O 1
ATOM 757 N N . THR A 1 94 ? -4.587 4.532 -9.807 1.00 88.94 94 THR A N 1
ATOM 758 C CA . THR A 1 94 ? -3.819 4.686 -11.048 1.00 88.94 94 THR A CA 1
ATOM 759 C C . THR A 1 94 ? -2.397 5.161 -10.765 1.00 88.94 94 THR A C 1
ATOM 761 O O . THR A 1 94 ? -1.445 4.593 -11.298 1.00 88.94 94 THR A O 1
ATOM 764 N N . TRP A 1 95 ? -2.236 6.164 -9.897 1.00 91.00 95 TRP A N 1
ATOM 765 C CA . TRP A 1 95 ? -0.925 6.641 -9.457 1.00 91.00 95 TRP A CA 1
ATOM 766 C C . TRP A 1 95 ? -0.095 5.506 -8.857 1.00 91.00 95 TRP A C 1
ATOM 768 O O . TRP A 1 95 ? 1.028 5.282 -9.292 1.00 91.00 95 TRP A O 1
ATOM 778 N N . PHE A 1 96 ? -0.659 4.732 -7.927 1.00 88.56 96 PHE A N 1
ATOM 779 C CA . PHE A 1 96 ? 0.048 3.627 -7.281 1.00 88.56 96 PHE A CA 1
ATOM 780 C C . PHE A 1 96 ? 0.462 2.553 -8.293 1.00 88.56 96 PHE A C 1
ATOM 782 O O . PHE A 1 96 ? 1.592 2.065 -8.278 1.00 88.56 96 PHE A O 1
ATOM 789 N N . GLN A 1 97 ? -0.433 2.205 -9.218 1.00 87.94 97 GLN A N 1
ATOM 790 C CA . GLN A 1 97 ? -0.135 1.229 -10.265 1.00 87.94 97 GLN A CA 1
ATOM 791 C C . GLN A 1 97 ? 1.006 1.686 -11.177 1.00 87.94 97 GLN A C 1
ATOM 793 O O . GLN A 1 97 ? 1.855 0.877 -11.547 1.00 87.94 97 GLN A O 1
ATOM 798 N N . VAL A 1 98 ? 1.031 2.967 -11.542 1.00 91.50 98 VAL A N 1
ATOM 799 C CA . VAL A 1 98 ? 2.019 3.509 -12.479 1.00 91.50 98 VAL A CA 1
ATOM 800 C C . VAL A 1 98 ? 3.346 3.809 -11.795 1.00 91.50 98 VAL A C 1
ATOM 802 O O . VAL A 1 98 ? 4.382 3.434 -12.328 1.00 91.50 98 VAL A O 1
ATOM 805 N N . GLU A 1 99 ? 3.336 4.463 -10.637 1.00 91.00 99 GLU A N 1
ATOM 806 C CA . GLU A 1 99 ? 4.551 4.928 -9.961 1.00 91.00 99 GLU A CA 1
ATOM 807 C C . GLU A 1 99 ? 5.215 3.862 -9.088 1.00 91.00 99 GLU A C 1
ATOM 809 O O . GLU A 1 99 ? 6.423 3.929 -8.886 1.00 91.00 99 GLU A O 1
ATOM 814 N N . ILE A 1 100 ? 4.453 2.892 -8.569 1.00 88.75 100 ILE A N 1
ATOM 815 C CA . ILE A 1 100 ? 4.963 1.882 -7.629 1.00 88.75 100 ILE A CA 1
ATOM 816 C C . ILE A 1 100 ? 4.951 0.490 -8.260 1.00 88.75 100 ILE A C 1
ATOM 818 O O . ILE A 1 100 ? 5.988 -0.163 -8.364 1.00 88.75 100 ILE A O 1
ATO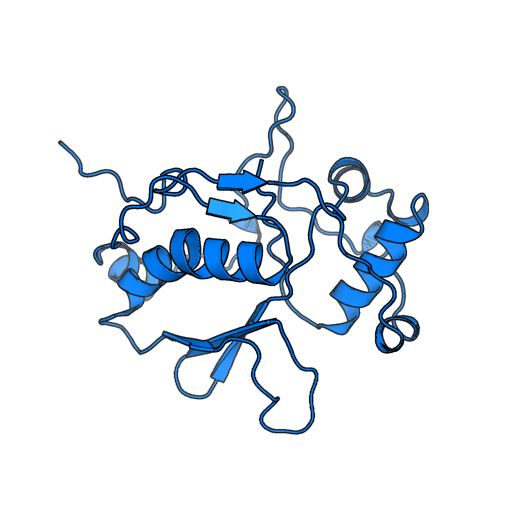M 822 N N . VAL A 1 101 ? 3.785 0.018 -8.714 1.00 88.38 101 VAL A N 1
ATOM 823 C CA . VAL A 1 101 ? 3.634 -1.379 -9.162 1.00 88.38 101 VAL A CA 1
ATOM 824 C C . VAL A 1 101 ? 4.370 -1.633 -10.475 1.00 88.38 101 VAL A C 1
ATOM 826 O O . VAL A 1 101 ? 5.056 -2.645 -10.595 1.00 88.38 101 VAL A O 1
ATOM 829 N N . ALA A 1 102 ? 4.259 -0.739 -11.462 1.00 89.50 102 ALA A N 1
ATOM 830 C CA . ALA A 1 102 ? 4.878 -0.939 -12.772 1.00 89.50 102 ALA A CA 1
ATOM 831 C C . ALA A 1 102 ? 6.421 -1.028 -12.716 1.00 89.50 102 ALA A C 1
ATOM 833 O O . ALA A 1 102 ? 6.955 -1.971 -13.310 1.00 89.50 102 ALA A O 1
ATOM 834 N N . PRO A 1 103 ? 7.143 -0.160 -11.973 1.00 90.69 103 PRO A N 1
ATOM 835 C CA . PRO A 1 103 ? 8.581 -0.325 -11.744 1.00 90.69 103 PRO A CA 1
ATOM 836 C C . PRO A 1 103 ? 8.959 -1.662 -11.102 1.00 90.69 103 PRO A C 1
ATOM 838 O O . PRO A 1 103 ? 9.934 -2.286 -11.514 1.00 90.69 103 PRO A O 1
ATOM 841 N N . VAL A 1 104 ? 8.176 -2.142 -10.128 1.00 88.56 104 VAL A N 1
ATOM 842 C CA . VAL A 1 104 ? 8.406 -3.459 -9.509 1.00 88.56 104 VAL A CA 1
ATOM 843 C C . VAL A 1 104 ? 8.177 -4.571 -10.532 1.00 88.56 104 VAL A C 1
ATOM 845 O O . VAL A 1 104 ? 8.988 -5.485 -10.665 1.00 88.56 104 VAL A O 1
ATOM 848 N N . PHE A 1 105 ? 7.092 -4.491 -11.301 1.00 88.69 105 PHE A N 1
ATOM 849 C CA . PHE A 1 105 ? 6.698 -5.525 -12.258 1.00 88.69 105 PHE A CA 1
ATOM 850 C C . PHE A 1 105 ? 7.649 -5.635 -13.445 1.00 88.69 105 PHE A C 1
ATOM 852 O O . PHE A 1 105 ? 7.759 -6.716 -14.027 1.00 88.69 105 PHE A O 1
ATOM 859 N N . SER A 1 106 ? 8.378 -4.575 -13.797 1.00 88.94 106 SER A N 1
ATOM 860 C CA . SER A 1 106 ? 9.357 -4.665 -14.880 1.00 88.94 106 SER A CA 1
ATOM 861 C C . SER A 1 106 ? 10.477 -5.667 -14.568 1.00 88.94 106 SER A C 1
ATOM 863 O O . SER A 1 106 ? 10.961 -6.314 -15.497 1.00 88.94 106 SER A O 1
ATOM 865 N N . LYS A 1 107 ? 10.799 -5.905 -13.284 1.00 86.88 107 LYS A N 1
ATOM 866 C CA . LYS A 1 107 ? 11.730 -6.970 -12.858 1.00 86.88 107 LYS A CA 1
ATOM 867 C C . LYS A 1 107 ? 11.198 -8.388 -13.107 1.00 86.88 107 LYS A C 1
ATOM 869 O O . LYS A 1 107 ? 11.969 -9.334 -13.232 1.00 86.88 107 LYS A O 1
ATOM 874 N N . PHE A 1 108 ? 9.882 -8.553 -13.240 1.00 85.75 108 PHE A N 1
ATOM 875 C CA . PHE A 1 108 ? 9.237 -9.845 -13.505 1.00 85.75 108 PHE A CA 1
ATOM 876 C C . PHE A 1 108 ? 9.066 -10.135 -15.001 1.00 85.75 108 PHE A C 1
ATOM 878 O O . PHE A 1 108 ? 8.607 -11.213 -15.370 1.00 85.75 108 PHE A O 1
ATOM 885 N N . ARG A 1 109 ? 9.472 -9.219 -15.892 1.00 83.38 109 ARG A N 1
ATOM 886 C CA . ARG A 1 109 ? 9.259 -9.352 -17.343 1.00 83.38 109 ARG A CA 1
ATOM 887 C C . ARG A 1 109 ? 9.817 -10.656 -17.930 1.00 83.38 109 ARG A C 1
ATOM 889 O O . ARG A 1 109 ? 9.231 -11.184 -18.872 1.00 83.38 109 ARG A O 1
ATOM 896 N N . ARG A 1 110 ? 10.943 -11.158 -17.407 1.00 79.50 110 ARG A N 1
ATOM 897 C CA . ARG A 1 110 ? 11.625 -12.365 -17.918 1.00 79.50 110 ARG A CA 1
ATOM 898 C C . ARG A 1 110 ? 11.319 -13.642 -17.129 1.00 79.50 110 ARG A C 1
ATOM 900 O O . ARG A 1 110 ? 11.414 -14.721 -17.703 1.00 79.50 110 ARG A O 1
ATOM 907 N N . PHE A 1 111 ? 10.924 -13.541 -15.858 1.00 73.31 111 PHE A N 1
ATOM 908 C CA . PHE A 1 111 ? 10.867 -14.674 -14.917 1.00 73.31 111 PHE A CA 1
ATOM 909 C C . PHE A 1 111 ? 9.442 -15.112 -14.545 1.00 73.31 111 PHE A C 1
ATOM 911 O O . PHE A 1 111 ? 9.138 -15.414 -13.393 1.00 73.31 111 PHE A O 1
ATOM 918 N N . GLY A 1 112 ? 8.573 -15.205 -15.550 1.00 69.75 112 GLY A N 1
ATOM 919 C CA . GLY A 1 112 ? 7.176 -15.593 -15.380 1.00 69.75 112 GLY A CA 1
ATOM 920 C C . GLY A 1 112 ? 6.261 -14.381 -15.264 1.00 69.75 112 GLY A C 1
ATOM 921 O O . GLY A 1 112 ? 6.561 -13.392 -14.602 1.00 69.75 112 GLY A O 1
ATOM 922 N N . SER A 1 113 ? 5.133 -14.448 -15.960 1.00 73.25 113 SER A N 1
ATOM 923 C CA . SER A 1 113 ? 4.297 -13.278 -16.172 1.00 73.25 113 SER A CA 1
ATOM 924 C C . SER A 1 113 ? 3.440 -12.990 -14.938 1.00 73.25 113 SER A C 1
ATOM 926 O O . SER A 1 113 ? 2.425 -13.648 -14.685 1.00 73.25 113 SER A O 1
ATOM 928 N N . VAL A 1 114 ? 3.890 -12.016 -14.147 1.00 85.62 114 VAL A N 1
ATOM 929 C CA . VAL A 1 114 ? 3.059 -11.369 -13.136 1.00 85.62 114 VAL A CA 1
ATOM 930 C C . VAL A 1 114 ? 2.195 -10.334 -13.843 1.00 85.62 114 VAL A C 1
ATOM 932 O O . VAL A 1 114 ? 2.698 -9.476 -14.568 1.00 85.62 114 VAL A O 1
ATOM 935 N N . HIS A 1 115 ? 0.884 -10.426 -13.655 1.00 84.38 115 HIS A N 1
ATOM 936 C CA . HIS A 1 115 ? -0.068 -9.519 -14.278 1.00 84.38 115 HIS A CA 1
ATOM 937 C C . HIS A 1 115 ? -0.912 -8.825 -13.228 1.00 84.38 115 HIS A C 1
ATOM 939 O O . HIS A 1 115 ? -1.388 -9.438 -12.272 1.00 84.38 115 HIS A O 1
ATOM 945 N N . HIS A 1 116 ? -1.125 -7.537 -13.455 1.00 85.31 116 HIS A N 1
ATOM 946 C CA . HIS A 1 116 ? -2.054 -6.737 -12.689 1.00 85.31 116 HIS A CA 1
ATOM 947 C C . HIS A 1 116 ? -3.401 -6.707 -13.414 1.00 85.31 116 HIS A C 1
ATOM 949 O O . HIS A 1 116 ? -3.473 -6.447 -14.614 1.00 85.31 116 HIS A O 1
ATOM 955 N N . LEU A 1 117 ? -4.468 -6.945 -12.666 1.00 82.25 117 LEU A N 1
ATOM 956 C CA . LEU A 1 117 ? -5.847 -6.784 -13.088 1.00 82.25 117 LEU A CA 1
ATOM 957 C C . LEU A 1 117 ? -6.462 -5.695 -12.205 1.00 82.25 117 LEU A C 1
ATOM 959 O O . LEU A 1 117 ? -6.428 -5.811 -10.981 1.00 82.25 117 LEU A O 1
ATOM 963 N N . GLY A 1 118 ? -7.012 -4.642 -12.816 1.00 76.88 118 GLY A N 1
ATOM 964 C CA . GLY A 1 118 ? -7.814 -3.644 -12.094 1.00 76.88 118 GLY A CA 1
ATOM 965 C C . GLY A 1 118 ? -9.153 -4.229 -11.637 1.00 76.88 118 GLY A C 1
ATOM 966 O O . GLY A 1 118 ? -9.311 -5.451 -11.641 1.00 76.88 118 GLY A O 1
ATOM 967 N N . LYS A 1 119 ? -10.131 -3.371 -11.310 1.00 76.06 119 LYS A N 1
ATOM 968 C CA . LYS A 1 119 ? -11.508 -3.743 -10.924 1.00 76.06 119 LYS A CA 1
ATOM 969 C C . LYS A 1 119 ? -12.068 -4.855 -11.818 1.00 76.06 119 LYS A C 1
ATOM 971 O O . LYS A 1 119 ? -12.591 -4.605 -12.899 1.00 76.06 119 LYS A O 1
ATOM 976 N N . SER A 1 120 ? -11.924 -6.097 -11.362 1.00 64.44 120 SER A N 1
ATOM 977 C CA . SER A 1 120 ? -12.238 -7.295 -12.138 1.00 64.44 120 SER A CA 1
ATOM 978 C C . SER A 1 120 ? -13.201 -8.158 -11.345 1.00 64.44 120 SER A C 1
ATOM 980 O O . SER A 1 120 ? -12.969 -8.390 -10.147 1.00 64.44 120 SER A O 1
ATOM 982 N N . PRO A 1 121 ? -14.254 -8.687 -11.991 1.00 62.56 121 PRO A N 1
ATOM 983 C CA . PRO A 1 121 ? -15.134 -9.623 -11.334 1.00 62.56 121 PRO A CA 1
ATOM 984 C C . PRO A 1 121 ? -14.324 -10.830 -10.828 1.00 62.56 121 PRO A C 1
ATOM 986 O O . PRO A 1 121 ? -13.266 -11.181 -11.363 1.00 62.56 121 PRO A O 1
ATOM 989 N N . PRO A 1 122 ? -14.753 -11.442 -9.726 1.00 63.59 122 PRO A N 1
ATOM 990 C CA . PRO A 1 122 ? -14.133 -12.656 -9.233 1.00 63.59 122 PRO A CA 1
ATOM 991 C C . PRO A 1 122 ? -14.506 -13.829 -10.135 1.00 63.59 122 PRO A C 1
ATOM 993 O O . PRO A 1 122 ? -15.673 -14.001 -10.475 1.00 63.59 122 PRO A O 1
ATOM 996 N N . ASP A 1 123 ? -13.536 -14.691 -10.432 1.00 61.50 123 ASP A N 1
ATOM 997 C CA . ASP A 1 123 ? -13.728 -15.864 -11.296 1.00 61.50 123 ASP A CA 1
ATOM 998 C C . ASP A 1 123 ? -14.803 -16.843 -10.771 1.00 61.50 123 ASP A C 1
ATOM 1000 O O . ASP A 1 123 ? -15.303 -17.671 -11.527 1.00 61.50 123 ASP A O 1
ATOM 1004 N N . ARG A 1 124 ? -15.147 -16.782 -9.473 1.00 59.53 124 ARG A N 1
ATOM 1005 C CA . ARG A 1 124 ? -16.120 -17.670 -8.806 1.00 59.53 124 ARG A CA 1
ATOM 1006 C C . ARG A 1 124 ? -16.965 -16.962 -7.730 1.00 59.53 124 ARG A C 1
ATOM 1008 O O . ARG A 1 124 ? -16.997 -17.406 -6.589 1.00 59.53 124 ARG A O 1
ATOM 1015 N N . GLY A 1 125 ? -17.620 -15.844 -8.058 1.00 56.62 125 GLY A N 1
ATOM 1016 C CA . GLY A 1 125 ? -18.650 -15.251 -7.176 1.00 56.62 125 GLY A CA 1
ATOM 1017 C C . GLY A 1 125 ? -18.152 -14.639 -5.852 1.00 56.62 125 GLY A C 1
ATOM 1018 O O . GLY A 1 125 ? -18.892 -14.593 -4.876 1.00 56.62 125 GLY A O 1
ATOM 1019 N N . GLY A 1 126 ? -16.899 -14.186 -5.808 1.00 62.81 126 GLY A N 1
ATOM 1020 C CA . GLY A 1 126 ? -16.302 -13.456 -4.681 1.00 62.81 126 GLY A CA 1
ATOM 1021 C C . GLY A 1 126 ? -16.598 -11.946 -4.642 1.00 62.81 126 GLY A C 1
ATOM 1022 O O . GLY A 1 126 ? -17.529 -11.446 -5.271 1.00 62.81 126 GLY A O 1
ATOM 1023 N N . VAL A 1 127 ? -15.754 -11.200 -3.928 1.00 64.44 127 VAL A N 1
ATOM 1024 C CA . VAL A 1 127 ? -15.846 -9.735 -3.794 1.00 64.44 127 VAL A CA 1
ATOM 1025 C C . VAL A 1 127 ? -15.066 -9.045 -4.923 1.00 64.44 127 VAL A C 1
ATOM 1027 O O . VAL A 1 127 ? -13.971 -9.482 -5.288 1.00 64.44 127 VAL A O 1
ATOM 1030 N N . ILE A 1 128 ? -15.634 -7.978 -5.497 1.00 71.06 128 ILE A N 1
ATOM 1031 C CA . ILE A 1 128 ? -14.913 -7.084 -6.416 1.00 71.06 128 ILE A CA 1
ATOM 1032 C C . ILE A 1 128 ? -13.875 -6.312 -5.601 1.00 71.06 128 ILE A C 1
ATOM 1034 O O . ILE A 1 128 ? -14.214 -5.712 -4.585 1.00 71.06 128 ILE A O 1
ATOM 1038 N N . VAL A 1 129 ? -12.630 -6.340 -6.064 1.00 75.00 129 VAL A N 1
ATOM 1039 C CA . VAL A 1 129 ? -11.496 -5.626 -5.465 1.00 75.00 129 VAL A CA 1
ATOM 1040 C C . VAL A 1 129 ? -10.925 -4.646 -6.476 1.00 75.00 129 VAL A C 1
ATOM 1042 O O . VAL A 1 129 ? -11.049 -4.871 -7.683 1.00 75.00 129 VAL A O 1
ATOM 1045 N N . ASP A 1 130 ? -10.293 -3.583 -5.991 1.00 77.56 130 ASP A N 1
ATOM 1046 C CA . ASP A 1 130 ? -9.737 -2.534 -6.849 1.00 77.56 130 ASP A CA 1
ATOM 1047 C C . ASP A 1 130 ? -8.532 -3.019 -7.657 1.00 77.56 130 ASP A C 1
ATOM 1049 O O . ASP A 1 130 ? -8.332 -2.611 -8.804 1.00 77.56 130 ASP A O 1
ATOM 1053 N N . SER A 1 131 ? -7.741 -3.917 -7.068 1.00 82.25 131 SER A N 1
ATOM 1054 C CA . SER A 1 131 ? -6.546 -4.483 -7.682 1.00 82.25 131 SER A CA 1
ATOM 1055 C C . SER A 1 131 ? -6.409 -5.969 -7.379 1.00 82.25 131 SER A C 1
ATOM 1057 O O . SER A 1 131 ? -6.713 -6.446 -6.285 1.00 82.25 131 SER A O 1
ATOM 1059 N N . ARG A 1 132 ? -5.926 -6.722 -8.363 1.00 84.75 132 ARG A N 1
ATOM 1060 C CA . ARG A 1 132 ? -5.583 -8.135 -8.239 1.00 84.75 132 ARG A CA 1
ATOM 1061 C C . ARG A 1 132 ? -4.276 -8.397 -8.969 1.00 84.75 132 ARG A C 1
ATOM 1063 O O . ARG A 1 132 ? -4.142 -8.086 -10.148 1.00 84.75 132 ARG A O 1
ATOM 1070 N N . ILE A 1 133 ? -3.330 -9.022 -8.284 1.00 85.69 133 ILE A N 1
ATOM 1071 C CA . ILE A 1 133 ? -2.048 -9.435 -8.849 1.00 85.69 133 ILE A CA 1
ATOM 1072 C C . ILE A 1 133 ? -2.068 -10.948 -9.027 1.00 85.69 133 ILE A C 1
ATOM 1074 O O . ILE A 1 133 ? -2.400 -11.698 -8.101 1.00 85.69 133 ILE A O 1
ATOM 1078 N N . ARG A 1 134 ? -1.721 -11.401 -10.230 1.00 86.19 134 ARG A N 1
ATOM 1079 C CA . ARG A 1 134 ? -1.675 -12.815 -10.597 1.00 86.19 134 ARG A CA 1
ATOM 1080 C C . ARG A 1 134 ? -0.292 -13.250 -11.023 1.00 86.19 134 ARG A C 1
ATOM 1082 O O . ARG A 1 134 ? 0.385 -12.516 -11.729 1.00 86.19 134 ARG A O 1
ATOM 1089 N N . TRP A 1 135 ? 0.053 -14.483 -10.677 1.00 85.38 135 TRP A N 1
ATOM 1090 C CA . TRP A 1 135 ? 1.154 -15.224 -11.278 1.00 85.38 135 TRP A CA 1
ATOM 1091 C C . TRP A 1 135 ? 0.577 -16.440 -12.007 1.00 85.38 135 TRP A C 1
ATOM 1093 O O . TRP A 1 135 ? 0.001 -17.346 -11.392 1.00 85.38 135 TRP A O 1
ATOM 1103 N N . GLY A 1 136 ? 0.638 -16.413 -13.342 1.00 83.56 136 GLY A N 1
ATOM 1104 C CA . GLY A 1 136 ? -0.134 -17.338 -14.172 1.00 83.56 136 GLY A CA 1
ATOM 1105 C C . GLY A 1 136 ? -1.636 -17.205 -13.889 1.00 83.56 136 GLY A C 1
ATOM 1106 O O . GLY A 1 136 ? -2.210 -16.125 -14.010 1.00 83.56 136 GLY A O 1
ATOM 1107 N N . THR A 1 137 ? -2.283 -18.296 -13.476 1.00 81.44 137 THR A N 1
ATOM 1108 C CA . THR A 1 137 ? -3.718 -18.314 -13.127 1.00 81.44 137 THR A CA 1
ATOM 1109 C C . THR A 1 137 ? -3.996 -18.060 -11.644 1.00 81.44 137 THR A C 1
ATOM 1111 O O . THR A 1 137 ? -5.152 -17.885 -11.253 1.00 81.44 137 THR A O 1
ATOM 1114 N N . ARG A 1 138 ? -2.960 -18.036 -10.795 1.00 82.94 138 ARG A N 1
ATOM 1115 C CA . ARG A 1 138 ? -3.112 -17.901 -9.342 1.00 82.94 138 ARG A CA 1
ATOM 1116 C C . ARG A 1 138 ? -3.112 -16.435 -8.943 1.00 82.94 138 ARG A C 1
ATOM 1118 O O . ARG A 1 138 ? -2.212 -15.688 -9.313 1.00 82.94 138 ARG A O 1
ATOM 1125 N N . THR A 1 139 ? -4.104 -16.034 -8.158 1.00 82.62 139 THR A N 1
ATOM 1126 C CA . THR A 1 139 ? -4.090 -14.740 -7.470 1.00 82.62 139 THR A CA 1
ATOM 1127 C C . THR A 1 139 ? -3.102 -14.811 -6.313 1.00 82.62 139 THR A C 1
ATOM 1129 O O . THR A 1 139 ? -3.257 -15.663 -5.444 1.00 82.62 139 THR A O 1
ATOM 1132 N N . ILE A 1 140 ? -2.100 -13.934 -6.326 1.00 80.62 140 ILE A N 1
ATOM 1133 C CA . ILE A 1 140 ? -1.050 -13.868 -5.299 1.00 80.62 140 ILE A CA 1
ATOM 1134 C C . ILE A 1 140 ? -1.197 -12.645 -4.389 1.00 80.62 140 ILE A C 1
ATOM 1136 O O . ILE A 1 140 ? -0.711 -12.670 -3.266 1.00 80.62 140 ILE A O 1
ATOM 1140 N N . ALA A 1 141 ? -1.907 -11.606 -4.839 1.00 80.25 141 ALA A N 1
ATOM 1141 C CA . ALA A 1 141 ? -2.314 -10.489 -3.994 1.00 80.25 141 ALA A CA 1
ATOM 1142 C C . ALA A 1 141 ? -3.621 -9.868 -4.499 1.00 80.25 141 ALA A C 1
ATOM 1144 O O . ALA A 1 141 ? -3.941 -9.935 -5.690 1.00 80.25 141 ALA A O 1
ATOM 1145 N N . ILE A 1 142 ? -4.363 -9.236 -3.594 1.00 79.19 142 ILE A N 1
ATOM 1146 C CA . ILE A 1 142 ? -5.430 -8.291 -3.931 1.00 79.19 142 ILE A CA 1
ATOM 1147 C C . ILE A 1 142 ? -5.204 -6.998 -3.159 1.00 79.19 142 ILE A C 1
ATOM 1149 O O . ILE A 1 142 ? -4.640 -7.011 -2.069 1.00 79.19 142 ILE A O 1
ATOM 1153 N N . GLY A 1 143 ? -5.613 -5.892 -3.760 1.00 77.19 143 GLY A N 1
ATOM 1154 C CA . GLY A 1 143 ? -5.499 -4.559 -3.200 1.00 77.19 143 GLY A CA 1
ATOM 1155 C C . GLY A 1 143 ? -6.861 -3.886 -3.145 1.00 77.19 143 GLY A C 1
ATOM 1156 O O . GLY A 1 143 ? -7.677 -4.026 -4.059 1.00 77.19 143 GLY A O 1
ATOM 1157 N N . GLU A 1 144 ? -7.066 -3.144 -2.069 1.00 79.69 144 GLU A N 1
ATOM 1158 C CA . GLU A 1 144 ? -8.174 -2.219 -1.866 1.00 79.69 144 GLU A CA 1
ATOM 1159 C C . GLU A 1 144 ? -7.565 -0.848 -1.578 1.00 79.69 144 GLU A C 1
ATOM 1161 O O . GLU A 1 144 ? -6.637 -0.745 -0.768 1.00 79.69 144 GLU A O 1
ATOM 1166 N N . PHE A 1 145 ? -8.077 0.199 -2.219 1.00 80.44 145 PHE A N 1
ATOM 1167 C CA . PHE A 1 145 ? -7.571 1.553 -2.020 1.00 80.44 145 PHE A CA 1
ATOM 1168 C C . PHE A 1 145 ? -8.534 2.353 -1.159 1.00 80.44 145 PHE A C 1
ATOM 1170 O O . PHE A 1 145 ? -9.726 2.456 -1.424 1.00 80.44 145 PHE A O 1
ATOM 1177 N N . LYS A 1 146 ? -7.988 2.956 -0.104 1.00 81.88 146 LYS A N 1
ATOM 1178 C CA . LYS A 1 146 ? -8.717 3.855 0.785 1.00 81.88 146 LYS A CA 1
ATOM 1179 C C . LYS A 1 146 ? -7.890 5.103 1.024 1.00 81.88 146 LYS A C 1
ATOM 1181 O O . LYS A 1 146 ? -6.685 5.031 1.254 1.00 81.88 146 LYS A O 1
ATOM 1186 N N . ARG A 1 147 ? -8.542 6.259 0.998 1.00 84.50 147 ARG A N 1
ATOM 1187 C CA . ARG A 1 147 ? -7.907 7.571 1.092 1.00 84.50 147 ARG A CA 1
ATOM 1188 C C . ARG A 1 147 ? -8.117 8.196 2.450 1.00 84.50 147 ARG A C 1
ATOM 1190 O O . ARG A 1 147 ? -9.241 8.262 2.943 1.00 84.50 147 ARG A O 1
ATOM 1197 N N . ASN A 1 148 ? -7.017 8.689 3.018 1.00 83.00 148 ASN A N 1
ATOM 1198 C CA . ASN A 1 148 ? -6.992 9.590 4.174 1.00 83.00 148 ASN A CA 1
ATOM 1199 C C . ASN A 1 148 ? -7.819 9.104 5.384 1.00 83.00 148 ASN A C 1
ATOM 1201 O O . ASN A 1 148 ? -8.292 9.898 6.198 1.00 83.00 148 ASN A O 1
ATOM 1205 N N . ILE A 1 149 ? -8.005 7.785 5.506 1.00 87.81 149 ILE A N 1
ATOM 1206 C CA . ILE A 1 149 ? -8.791 7.168 6.575 1.00 87.81 149 ILE A CA 1
ATOM 1207 C C . ILE A 1 149 ? -7.922 6.485 7.624 1.00 87.81 149 ILE A C 1
ATOM 1209 O O . ILE A 1 149 ? -8.313 6.414 8.785 1.00 87.81 149 ILE A O 1
ATOM 1213 N N . PHE A 1 150 ? -6.742 5.997 7.249 1.00 86.44 150 PHE A N 1
ATOM 1214 C CA . PHE A 1 150 ? -5.840 5.330 8.176 1.00 86.44 150 PHE A CA 1
ATOM 1215 C C . PHE A 1 150 ? -5.241 6.338 9.163 1.00 86.44 150 PHE A C 1
ATOM 1217 O O . PHE A 1 150 ? -4.746 7.390 8.764 1.00 86.44 150 PHE A O 1
ATOM 1224 N N . LYS A 1 151 ? -5.272 6.018 10.461 1.00 87.94 151 LYS A N 1
ATOM 1225 C CA . LYS A 1 151 ? -4.697 6.858 11.524 1.00 87.94 151 LYS A CA 1
ATOM 1226 C C . LYS A 1 151 ? -3.506 6.145 12.166 1.00 87.94 151 LYS A C 1
ATOM 1228 O O . LYS A 1 151 ? -3.717 5.401 13.129 1.00 87.94 151 LYS A O 1
ATOM 1233 N N . PRO A 1 152 ? -2.258 6.391 11.716 1.00 83.75 152 PRO A N 1
ATOM 1234 C CA . PRO A 1 152 ? -1.084 5.632 12.158 1.00 83.75 152 PRO A CA 1
ATOM 1235 C C . PRO A 1 152 ? -0.938 5.545 13.679 1.00 83.75 152 PRO A C 1
ATOM 1237 O O . PRO A 1 152 ? -0.736 4.465 14.224 1.00 83.75 152 PRO A O 1
ATOM 1240 N N . LYS A 1 153 ? -1.154 6.660 14.392 1.00 84.62 153 LYS A N 1
ATOM 1241 C CA . LYS A 1 153 ? -1.065 6.721 15.862 1.00 84.62 153 LYS A CA 1
ATOM 1242 C C . LYS A 1 153 ? -2.024 5.755 16.570 1.00 84.62 153 LYS A C 1
ATOM 1244 O O . LYS A 1 153 ? -1.689 5.237 17.633 1.00 84.62 153 LYS A O 1
ATOM 1249 N N . THR A 1 154 ? -3.204 5.506 16.002 1.00 89.00 154 THR A N 1
ATOM 1250 C CA . THR A 1 154 ? -4.196 4.583 16.573 1.00 89.00 154 THR A CA 1
ATOM 1251 C C . THR A 1 154 ? -3.774 3.127 16.386 1.00 89.00 154 THR A C 1
ATOM 1253 O O . THR A 1 154 ? -3.931 2.329 17.309 1.00 89.00 154 THR A O 1
ATOM 1256 N N . TRP A 1 155 ? -3.213 2.792 15.222 1.00 87.88 155 TRP A N 1
ATOM 1257 C CA . TRP A 1 155 ? -2.747 1.442 14.904 1.00 87.88 155 TRP A CA 1
ATOM 1258 C C . TRP A 1 155 ? -1.457 1.115 15.648 1.00 87.88 155 TRP A C 1
ATOM 1260 O O . TRP A 1 155 ? -1.451 0.192 16.455 1.00 87.88 155 TRP A O 1
ATOM 1270 N N . ILE A 1 156 ? -0.411 1.929 15.474 1.00 85.19 156 ILE A N 1
ATOM 1271 C CA . ILE A 1 156 ? 0.897 1.764 16.133 1.00 85.19 156 ILE A CA 1
ATOM 1272 C C . ILE A 1 156 ? 0.742 1.741 17.654 1.00 85.19 156 ILE A C 1
ATOM 1274 O O . ILE A 1 156 ? 1.302 0.885 18.332 1.00 85.19 156 ILE A O 1
ATOM 1278 N N . GLY A 1 157 ? -0.080 2.640 18.199 1.00 86.25 157 GLY A N 1
ATOM 1279 C CA . GLY A 1 157 ? -0.338 2.703 19.634 1.00 86.25 157 GLY A CA 1
ATOM 1280 C C . GLY A 1 157 ? -1.201 1.565 20.183 1.00 86.25 157 GLY A C 1
ATOM 1281 O O . GLY A 1 157 ? -1.436 1.567 21.390 1.00 86.25 157 GLY A O 1
ATOM 1282 N N . LYS A 1 158 ? -1.700 0.651 19.333 1.00 87.81 158 LYS A N 1
ATOM 1283 C CA . LYS A 1 158 ? -2.650 -0.420 19.681 1.00 87.81 158 LYS A CA 1
ATOM 1284 C C . LYS A 1 158 ? -3.857 0.123 20.453 1.00 87.81 158 LYS A C 1
ATOM 1286 O O . LYS A 1 158 ? -4.098 -0.207 21.609 1.00 87.81 158 LYS A O 1
ATOM 1291 N N . ARG A 1 159 ? -4.552 1.086 19.840 1.00 89.50 159 ARG A N 1
ATOM 1292 C CA . ARG A 1 159 ? -5.696 1.811 20.427 1.00 89.50 159 ARG A CA 1
ATOM 1293 C C . ARG A 1 159 ? -6.932 1.755 19.533 1.00 89.50 159 ARG A C 1
ATOM 1295 O O . ARG A 1 159 ? -7.747 2.677 19.567 1.00 89.50 159 ARG A O 1
ATOM 1302 N N . LEU A 1 160 ? -7.100 0.689 18.745 1.00 89.31 160 LEU A N 1
ATOM 1303 C CA . LEU A 1 160 ? -8.226 0.554 17.806 1.00 89.31 160 LEU A CA 1
ATOM 1304 C C . LEU A 1 160 ? -9.580 0.671 18.520 1.00 89.31 160 LEU A C 1
ATOM 1306 O O . LEU A 1 160 ? -10.500 1.311 18.016 1.00 89.31 160 LEU A O 1
ATOM 1310 N N . TYR A 1 161 ? -9.688 0.148 19.743 1.00 88.69 161 TYR A N 1
ATOM 1311 C CA . TYR A 1 161 ? -10.901 0.241 20.564 1.00 88.69 161 TYR A CA 1
ATOM 1312 C C . TYR A 1 161 ? -11.365 1.682 20.851 1.00 88.69 161 TYR A C 1
ATOM 1314 O O . TYR A 1 161 ? -12.538 1.886 21.161 1.00 88.69 161 TYR A O 1
ATOM 1322 N N . LYS A 1 162 ? -10.488 2.688 20.726 1.00 91.31 162 LYS A N 1
ATOM 1323 C CA . LYS A 1 162 ? -10.822 4.102 20.971 1.00 91.31 162 LYS A CA 1
ATOM 1324 C C . LYS A 1 162 ? -11.432 4.813 19.766 1.00 91.31 162 LYS A C 1
ATOM 1326 O O . LYS A 1 162 ? -11.978 5.898 19.935 1.00 91.31 162 LYS A O 1
ATOM 1331 N N . ASP A 1 163 ? -11.354 4.235 18.568 1.00 92.56 163 ASP A N 1
ATOM 1332 C CA . ASP A 1 163 ? -11.753 4.916 17.336 1.00 92.56 163 ASP A CA 1
ATOM 1333 C C . ASP A 1 163 ? -12.700 4.051 16.496 1.00 92.56 163 ASP A C 1
ATOM 1335 O O . ASP A 1 163 ? -12.279 3.108 15.831 1.00 92.56 163 ASP A O 1
ATOM 1339 N N . LYS A 1 164 ? -13.994 4.396 16.496 1.00 91.88 164 LYS A N 1
ATOM 1340 C CA . LYS A 1 164 ? -15.035 3.651 15.766 1.00 91.88 164 LYS A CA 1
ATOM 1341 C C . LYS A 1 164 ? -14.762 3.548 14.262 1.00 91.88 164 LYS A C 1
ATOM 1343 O O . LYS A 1 164 ? -15.129 2.545 13.656 1.00 91.88 164 LYS A O 1
ATOM 1348 N N . GLU A 1 165 ? -14.136 4.554 13.662 1.00 91.25 165 GLU A N 1
ATOM 1349 C CA . GLU A 1 165 ? -13.791 4.536 12.241 1.00 91.25 165 GLU A CA 1
ATOM 1350 C C . GLU A 1 165 ? -12.650 3.555 11.973 1.00 91.25 165 GLU A C 1
ATOM 1352 O O . GLU A 1 165 ? -12.757 2.728 11.073 1.00 91.25 165 GLU A O 1
ATOM 1357 N N . GLN A 1 166 ? -11.604 3.554 12.807 1.0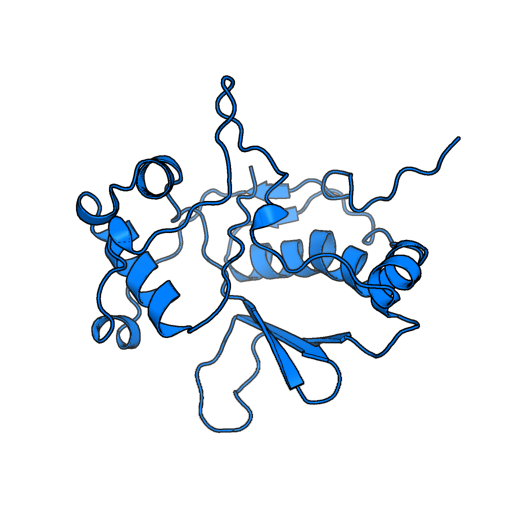0 91.81 166 GLN A N 1
ATOM 1358 C CA . GLN A 1 166 ? -10.536 2.553 12.678 1.00 91.81 166 GLN A CA 1
ATOM 1359 C C . GLN A 1 166 ? -11.032 1.140 13.007 1.00 91.81 166 GLN A C 1
ATOM 1361 O O . GLN A 1 166 ? -10.555 0.172 12.420 1.00 91.81 166 GLN A O 1
ATOM 1366 N N . GLN A 1 167 ? -12.026 0.999 13.892 1.00 91.88 167 GLN A N 1
ATOM 1367 C CA . GLN A 1 167 ? -12.666 -0.294 14.127 1.00 91.88 167 GLN A CA 1
ATOM 1368 C C . GLN A 1 167 ? -13.378 -0.805 12.880 1.00 91.88 167 GLN A C 1
ATOM 1370 O O . GLN A 1 167 ? -13.213 -1.973 12.540 1.00 91.88 167 GLN A O 1
ATOM 1375 N N . ARG A 1 168 ? -14.145 0.045 12.191 1.00 91.12 168 ARG A N 1
ATOM 1376 C CA . ARG A 1 168 ? -14.800 -0.320 10.928 1.00 91.12 168 ARG A CA 1
ATOM 1377 C C . ARG A 1 168 ? -13.780 -0.685 9.850 1.00 91.12 168 ARG A C 1
ATOM 1379 O O . ARG A 1 168 ? -13.880 -1.775 9.292 1.00 91.12 168 ARG A O 1
ATOM 1386 N N . LEU A 1 169 ? -12.733 0.126 9.691 1.00 89.75 169 LEU A N 1
ATOM 1387 C CA . LEU A 1 169 ? -11.627 -0.166 8.778 1.00 89.75 169 LEU A CA 1
ATOM 1388 C C . LEU A 1 169 ? -10.979 -1.521 9.096 1.00 89.75 169 LEU A C 1
ATOM 1390 O O . LEU A 1 169 ? -10.741 -2.322 8.199 1.00 89.75 169 LEU A O 1
ATOM 1394 N N . SER A 1 170 ? -10.772 -1.836 10.378 1.00 89.56 170 SER A N 1
ATOM 1395 C CA . SER A 1 170 ? -10.219 -3.134 10.785 1.00 89.56 170 SER A CA 1
ATOM 1396 C C . SER A 1 170 ? -11.122 -4.322 10.427 1.00 89.56 170 SER A C 1
ATOM 1398 O O . SER A 1 170 ? -10.619 -5.415 10.182 1.00 89.56 170 SER A O 1
ATOM 1400 N N . ARG A 1 171 ? -12.449 -4.132 10.386 1.00 89.31 171 ARG A N 1
ATOM 1401 C CA . ARG A 1 171 ? -13.399 -5.184 9.988 1.00 89.31 171 ARG A CA 1
ATOM 1402 C C . ARG A 1 171 ? -13.362 -5.420 8.487 1.00 89.31 171 ARG A C 1
ATOM 1404 O O . ARG A 1 171 ? -13.378 -6.575 8.072 1.00 89.31 171 ARG A O 1
ATOM 1411 N N . GLU A 1 172 ? -13.277 -4.346 7.701 1.00 86.25 172 GLU A N 1
ATOM 1412 C CA . GLU A 1 172 ? -13.067 -4.443 6.253 1.00 86.25 172 GLU A CA 1
ATOM 1413 C C . GLU A 1 172 ? -11.769 -5.187 5.950 1.00 86.25 172 GLU A C 1
ATOM 1415 O O . GLU A 1 172 ? -11.796 -6.190 5.242 1.00 86.25 172 GLU A O 1
ATOM 1420 N N . ILE A 1 173 ? -10.670 -4.775 6.585 1.00 83.00 173 ILE A N 1
ATOM 1421 C CA . ILE A 1 173 ? -9.361 -5.426 6.473 1.00 83.00 173 ILE A CA 1
ATOM 1422 C C . ILE A 1 173 ? -9.466 -6.917 6.808 1.00 83.00 173 ILE A C 1
ATOM 1424 O O . ILE A 1 173 ? -9.066 -7.778 6.027 1.00 83.00 173 ILE A O 1
ATOM 1428 N N . ARG A 1 174 ? -10.076 -7.248 7.951 1.00 84.00 174 ARG A N 1
ATOM 1429 C CA . ARG A 1 174 ? -10.222 -8.638 8.392 1.00 84.00 174 ARG A CA 1
ATOM 1430 C C . ARG A 1 174 ? -11.012 -9.489 7.405 1.00 84.00 174 ARG A C 1
ATOM 1432 O O . ARG A 1 174 ? -10.659 -10.643 7.190 1.00 84.00 174 ARG A O 1
ATOM 1439 N N . GLY A 1 175 ? -12.091 -8.952 6.848 1.00 78.88 175 GLY A N 1
ATOM 1440 C CA . GLY A 1 175 ? -12.951 -9.714 5.955 1.00 78.88 175 GLY A CA 1
ATOM 1441 C C . GLY A 1 175 ? -12.405 -9.907 4.546 1.00 78.88 175 GLY A C 1
ATOM 1442 O O . GLY A 1 175 ? -12.970 -10.707 3.804 1.00 78.88 175 GLY A O 1
ATOM 1443 N N . GLN A 1 176 ? -11.317 -9.223 4.188 1.00 73.00 176 GLN A N 1
ATOM 1444 C CA . GLN A 1 176 ? -10.631 -9.440 2.918 1.00 73.00 176 GLN A CA 1
ATOM 1445 C C . GLN A 1 176 ? -9.631 -10.610 2.965 1.00 73.00 176 GLN A C 1
ATOM 1447 O O . GLN A 1 176 ? -9.295 -11.084 1.894 1.00 73.00 176 GLN A O 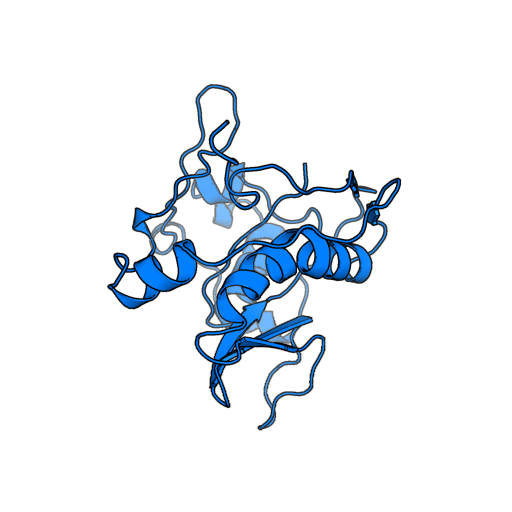1
ATOM 1452 N N . GLU A 1 177 ? -9.238 -11.131 4.144 1.00 54.38 177 GLU A N 1
ATOM 1453 C CA . GLU A 1 177 ? -8.297 -12.268 4.336 1.00 54.38 177 GLU A CA 1
ATOM 1454 C C . GLU A 1 177 ? -6.921 -12.106 3.647 1.00 54.38 177 GLU A C 1
ATOM 1456 O O . GLU A 1 177 ? -6.384 -13.044 3.060 1.00 54.38 177 GLU A O 1
ATOM 1461 N N . ILE A 1 178 ? -6.341 -10.900 3.678 1.00 52.16 178 ILE A N 1
ATOM 1462 C CA . ILE A 1 178 ? -5.165 -10.536 2.864 1.00 52.16 178 ILE A CA 1
ATOM 1463 C C . ILE A 1 178 ? -4.113 -9.799 3.689 1.00 52.16 178 ILE A C 1
ATOM 1465 O O . ILE A 1 178 ? -4.428 -9.136 4.674 1.00 52.16 178 ILE A O 1
ATOM 1469 N N . PHE A 1 179 ? -2.851 -9.912 3.272 1.00 42.09 179 PHE A N 1
ATOM 1470 C CA . PHE A 1 179 ? -1.743 -9.089 3.749 1.00 42.09 179 PHE A CA 1
ATOM 1471 C C . PHE A 1 179 ? -1.914 -7.640 3.260 1.00 42.09 179 PHE A C 1
ATOM 1473 O O . PHE A 1 179 ? -1.906 -7.387 2.057 1.00 42.09 179 PHE A O 1
ATOM 1480 N N . PHE A 1 180 ? -2.078 -6.686 4.178 1.00 47.62 180 PHE A N 1
ATOM 1481 C CA . PHE A 1 180 ? -2.267 -5.275 3.834 1.00 47.62 180 PHE A CA 1
ATOM 1482 C C . PHE A 1 180 ? -0.948 -4.517 3.859 1.00 47.62 180 PHE A C 1
ATOM 1484 O O . PHE A 1 180 ? -0.292 -4.440 4.896 1.00 47.62 180 PHE A O 1
ATOM 1491 N N . VAL A 1 181 ? -0.623 -3.871 2.743 1.00 47.66 181 VAL A N 1
ATOM 1492 C CA . VAL A 1 181 ? 0.366 -2.794 2.707 1.00 47.66 181 VAL A CA 1
ATOM 1493 C C . VAL A 1 181 ? -0.403 -1.478 2.704 1.00 47.66 181 VAL A C 1
ATOM 1495 O O . VAL A 1 181 ? -1.158 -1.193 1.777 1.00 47.66 181 VAL A O 1
ATOM 1498 N N . VAL A 1 182 ? -0.247 -0.685 3.764 1.00 51.53 182 VAL A N 1
ATOM 1499 C CA . VAL A 1 182 ? -0.810 0.666 3.829 1.00 51.53 182 VAL A CA 1
ATOM 1500 C C . VAL A 1 182 ? 0.235 1.630 3.284 1.00 51.53 182 VAL A C 1
ATOM 1502 O O . VAL A 1 182 ? 1.206 1.942 3.965 1.00 51.53 182 VAL A O 1
ATOM 1505 N N . CYS A 1 183 ? 0.032 2.116 2.062 1.00 48.56 183 CYS A N 1
ATOM 1506 C CA . CYS A 1 183 ? 0.832 3.205 1.514 1.00 48.56 183 CYS A CA 1
ATOM 1507 C C . CYS A 1 183 ? 0.145 4.539 1.809 1.00 48.56 183 CYS A C 1
ATOM 1509 O O . CYS A 1 183 ? -0.933 4.826 1.289 1.00 48.56 183 CYS A O 1
ATOM 1511 N N . THR A 1 184 ? 0.769 5.366 2.643 1.00 49.31 184 THR A N 1
ATOM 1512 C CA . THR A 1 184 ? 0.380 6.768 2.807 1.00 49.31 184 THR A CA 1
ATOM 1513 C C . THR A 1 184 ? 1.135 7.611 1.791 1.00 49.31 184 THR A C 1
ATOM 1515 O O . THR A 1 184 ? 2.363 7.633 1.804 1.00 49.31 184 THR A O 1
ATOM 1518 N N . VAL A 1 185 ? 0.405 8.301 0.916 1.00 47.06 185 VAL A N 1
ATOM 1519 C CA . VAL A 1 185 ? 0.980 9.345 0.060 1.00 47.06 185 VAL A CA 1
ATOM 1520 C C . VAL A 1 185 ? 1.033 10.621 0.893 1.00 47.06 185 VAL A C 1
ATOM 1522 O O . VAL A 1 185 ? -0.022 11.187 1.197 1.00 47.06 185 VAL A O 1
ATOM 1525 N N . CYS A 1 186 ? 2.238 10.996 1.320 1.00 36.94 186 CYS A N 1
ATOM 1526 C CA . CYS A 1 186 ? 2.514 12.253 2.014 1.00 36.94 186 CYS A CA 1
ATOM 1527 C C . CYS A 1 186 ? 2.711 13.388 1.009 1.00 36.94 186 CYS A C 1
ATOM 1529 O O . CYS A 1 186 ? 3.362 13.134 -0.030 1.00 36.94 186 CYS A O 1
#

Foldseek 3Di:
DPPPACLPDDFPAAEDEPQDFDALPPVVLVPFFFQALVNADDQWDQDPVRRIDPDSCVVDDDDDPVNVQLVPFHFDHADDDHYQYCPDQVSVLVSCCRRPVRSSQSSCPPPAHWDKDAQDDDPPPDDGAGIFIDGVPDTPATDHTTGNQDDCCCSVVRPCVVDPSSRSVSSVVVVVVGDDDDDDDD

Secondary structure (DSSP, 8-state):
-----GGGS--SS-EEE---------GGGGGSPPPPTTT----PPBPTTS-B-S--GGGSPPP-HHHHHHHTSPP-PPPP-S-EEE-SHHHHHHHHIIIIIHHHHHTTSSSS-EEEE-SB--TTS---BSEEEEETTEEEEEE----S---HHHHHTT-GGG-HHHHHHHHHHHHHTS--------

Organism: NCBI:txid231269

Radius of gyration: 17.71 Å; chains: 1; bounding box: 51×36×39 Å